Protein AF-A0A2K8P737-F1 (afdb_monomer_lite)

pLDDT: mean 83.82, std 12.61, range [41.16, 98.06]

Structure (mmCIF, N/CA/C/O backbone):
data_AF-A0A2K8P737-F1
#
_entry.id   AF-A0A2K8P737-F1
#
loop_
_atom_site.group_PDB
_atom_site.id
_atom_site.type_symbol
_atom_site.label_atom_id
_atom_site.label_alt_id
_atom_site.label_comp_id
_atom_site.label_asym_id
_atom_site.label_entity_id
_atom_site.label_seq_id
_atom_site.pdbx_PDB_ins_code
_atom_site.Cartn_x
_atom_site.Cartn_y
_atom_site.Cartn_z
_atom_site.occupancy
_atom_site.B_iso_or_equiv
_atom_site.auth_seq_id
_atom_site.auth_comp_id
_atom_site.auth_asym_id
_atom_site.auth_atom_id
_atom_site.pdbx_PDB_model_num
ATOM 1 N N . MET A 1 1 ? -5.940 -2.027 17.045 1.00 51.22 1 MET A N 1
ATOM 2 C CA . MET A 1 1 ? -5.125 -1.003 16.342 1.00 51.22 1 MET A CA 1
ATOM 3 C C . MET A 1 1 ? -3.730 -1.469 15.904 1.00 51.22 1 MET A C 1
ATOM 5 O O . MET A 1 1 ? -3.476 -1.418 14.709 1.00 51.22 1 MET A O 1
ATOM 9 N N . LYS A 1 2 ? -2.827 -1.966 16.776 1.00 48.88 2 LYS A N 1
ATOM 10 C CA . LYS A 1 2 ? -1.436 -2.326 16.376 1.00 48.88 2 LYS A CA 1
ATOM 11 C C . LYS A 1 2 ? -1.314 -3.319 15.199 1.00 48.88 2 LYS A C 1
ATOM 13 O O . LYS A 1 2 ? -0.457 -3.132 14.344 1.00 48.88 2 LYS A O 1
ATOM 18 N N . LYS A 1 3 ? -2.185 -4.338 15.114 1.00 54.19 3 LYS A N 1
ATOM 19 C CA . LYS A 1 3 ? -2.181 -5.315 14.001 1.00 54.19 3 LYS A CA 1
ATOM 20 C C . LYS A 1 3 ? -2.583 -4.708 12.647 1.00 54.19 3 LYS A C 1
ATOM 22 O O . LYS A 1 3 ? -2.044 -5.111 11.629 1.00 54.19 3 LYS A O 1
ATOM 27 N N . ILE A 1 4 ? -3.480 -3.719 12.643 1.00 55.41 4 ILE A N 1
ATOM 28 C CA . ILE A 1 4 ? -3.943 -3.043 11.418 1.00 55.41 4 ILE A CA 1
ATOM 29 C C . ILE A 1 4 ? -2.836 -2.128 10.873 1.00 55.41 4 ILE A C 1
ATOM 31 O O . ILE A 1 4 ? -2.606 -2.093 9.669 1.00 55.41 4 ILE A O 1
ATOM 35 N N . LYS A 1 5 ? -2.087 -1.459 11.762 1.00 56.12 5 LYS A N 1
ATOM 36 C CA . LYS A 1 5 ? -0.966 -0.586 11.383 1.00 56.12 5 LYS A CA 1
ATOM 37 C C . LYS A 1 5 ? 0.196 -1.369 10.748 1.00 56.12 5 LYS A C 1
ATOM 39 O O . LYS A 1 5 ? 0.590 -1.050 9.632 1.00 56.12 5 LYS A O 1
ATOM 44 N N . LYS A 1 6 ? 0.615 -2.481 11.372 1.00 55.72 6 LYS A 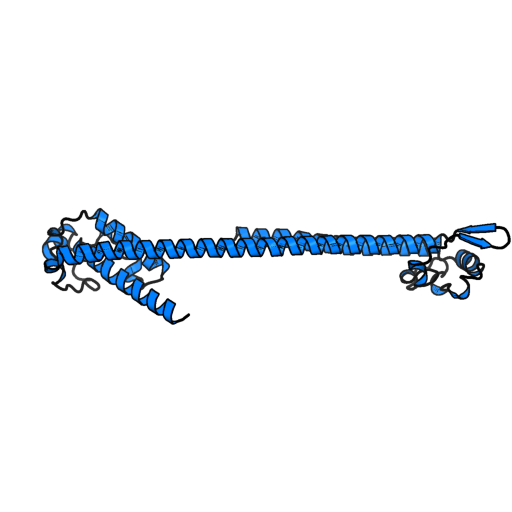N 1
ATOM 45 C CA . LYS A 1 6 ? 1.623 -3.404 10.803 1.00 55.72 6 LYS A CA 1
ATOM 46 C C . LYS A 1 6 ? 1.224 -3.978 9.437 1.00 55.72 6 LYS A C 1
ATOM 48 O O . LYS A 1 6 ? 2.079 -4.249 8.604 1.00 55.72 6 LYS A O 1
ATOM 53 N N . PHE A 1 7 ? -0.073 -4.175 9.202 1.00 56.22 7 PHE A N 1
ATOM 54 C CA . PHE A 1 7 ? -0.566 -4.722 7.939 1.00 56.22 7 PHE A CA 1
ATOM 55 C C . PHE A 1 7 ? -0.545 -3.694 6.794 1.00 56.22 7 PHE A C 1
ATOM 57 O O . PHE A 1 7 ? -0.268 -4.063 5.654 1.00 56.22 7 PHE A O 1
ATOM 64 N N . LYS A 1 8 ? -0.793 -2.406 7.084 1.00 60.28 8 LYS A N 1
ATOM 65 C CA . LYS A 1 8 ? -0.634 -1.321 6.098 1.00 60.28 8 LYS A CA 1
ATOM 66 C C . LYS A 1 8 ? 0.838 -1.112 5.716 1.00 60.28 8 LYS A C 1
ATOM 68 O O . LYS A 1 8 ? 1.137 -0.952 4.537 1.00 60.28 8 LYS A O 1
ATOM 73 N N . GLU A 1 9 ? 1.747 -1.206 6.687 1.00 64.44 9 GLU A N 1
ATOM 74 C CA . GLU A 1 9 ? 3.200 -1.088 6.473 1.00 64.44 9 GLU A CA 1
ATOM 75 C C . GLU A 1 9 ? 3.732 -2.161 5.506 1.00 64.44 9 GLU A C 1
ATOM 77 O O . GLU A 1 9 ? 4.462 -1.837 4.574 1.00 64.44 9 GLU A O 1
ATOM 82 N N . PHE A 1 10 ? 3.296 -3.419 5.642 1.00 66.81 10 PHE A N 1
ATOM 83 C CA . PHE A 1 10 ? 3.783 -4.518 4.797 1.00 66.81 10 PHE A CA 1
ATOM 84 C C . PHE A 1 10 ? 3.399 -4.388 3.311 1.00 66.81 10 PHE A C 1
ATOM 86 O O . PHE A 1 10 ? 4.123 -4.850 2.438 1.00 66.81 10 PHE A O 1
ATOM 93 N N . LYS A 1 11 ? 2.270 -3.741 2.995 1.00 71.06 11 LYS A N 1
ATOM 94 C CA . LYS A 1 11 ? 1.811 -3.582 1.602 1.00 71.06 11 LYS A CA 1
ATOM 95 C C . LYS A 1 11 ? 2.425 -2.383 0.895 1.00 71.06 11 LYS A C 1
ATOM 97 O O . LYS A 1 11 ? 2.661 -2.448 -0.307 1.00 71.06 11 LYS A O 1
ATOM 102 N N . PHE A 1 12 ? 2.724 -1.318 1.636 1.00 80.81 12 PHE A N 1
ATOM 103 C CA . PHE A 1 12 ? 3.463 -0.182 1.090 1.00 80.81 12 PHE A CA 1
ATOM 104 C C . PHE A 1 12 ? 4.878 -0.598 0.658 1.00 80.81 12 PHE A C 1
ATOM 106 O O . PHE A 1 12 ? 5.354 -0.167 -0.389 1.00 80.81 12 PHE A O 1
ATOM 113 N N . ILE A 1 13 ? 5.492 -1.537 1.391 1.00 87.00 13 ILE A N 1
ATOM 114 C CA . ILE A 1 13 ? 6.785 -2.138 1.032 1.00 87.00 13 ILE A CA 1
ATOM 115 C C . ILE A 1 13 ? 6.748 -2.777 -0.363 1.00 87.00 13 ILE A C 1
ATOM 117 O O . ILE A 1 13 ? 7.693 -2.591 -1.123 1.00 87.00 13 ILE A O 1
ATOM 121 N N . ASN A 1 14 ? 5.662 -3.460 -0.745 1.00 89.00 14 ASN A N 1
ATOM 122 C CA . ASN A 1 14 ? 5.555 -4.064 -2.078 1.00 89.00 14 ASN A CA 1
ATOM 123 C C . ASN A 1 14 ? 5.560 -3.010 -3.193 1.00 89.00 14 ASN A C 1
ATOM 125 O O . ASN A 1 14 ? 6.222 -3.202 -4.207 1.00 89.00 14 ASN A O 1
ATOM 129 N N . ILE A 1 15 ? 4.861 -1.884 -3.010 1.00 92.50 15 ILE A N 1
ATOM 130 C CA . ILE A 1 15 ? 4.868 -0.785 -3.990 1.00 92.50 15 ILE A CA 1
ATOM 131 C C . ILE A 1 15 ? 6.273 -0.180 -4.096 1.00 92.50 15 ILE A C 1
ATOM 133 O O . ILE A 1 15 ? 6.782 -0.001 -5.201 1.00 92.50 15 ILE A O 1
ATOM 137 N N . CYS A 1 16 ? 6.929 0.077 -2.960 1.00 93.25 16 CYS A N 1
ATOM 138 C CA . CYS A 1 16 ? 8.310 0.561 -2.940 1.00 93.25 16 CYS A CA 1
ATOM 139 C C . CYS A 1 16 ? 9.278 -0.415 -3.621 1.00 93.25 16 CYS A C 1
ATOM 141 O O . CYS A 1 16 ? 10.163 0.020 -4.354 1.00 93.25 16 CYS A O 1
ATOM 143 N N . LEU A 1 17 ? 9.094 -1.723 -3.423 1.00 95.19 17 LEU A N 1
ATOM 144 C CA . LEU A 1 17 ? 9.900 -2.757 -4.065 1.00 95.19 17 LEU A CA 1
ATOM 145 C C . LEU A 1 17 ? 9.752 -2.709 -5.591 1.00 95.19 17 LEU A C 1
ATOM 147 O O . LEU A 1 17 ? 10.757 -2.724 -6.295 1.00 95.19 17 LEU A O 1
ATOM 151 N N . TRP A 1 18 ? 8.527 -2.593 -6.110 1.00 95.94 18 TRP A N 1
ATOM 152 C CA . TRP A 1 18 ? 8.296 -2.472 -7.555 1.00 95.94 18 TRP A CA 1
ATOM 153 C C . TRP A 1 18 ? 8.880 -1.187 -8.147 1.00 95.94 18 TRP A C 1
ATOM 155 O O . TRP A 1 18 ? 9.438 -1.226 -9.242 1.00 95.94 18 TRP A O 1
ATOM 165 N N . LEU A 1 19 ? 8.823 -0.068 -7.418 1.00 95.94 19 LEU A N 1
ATOM 166 C CA . LEU A 1 19 ? 9.499 1.170 -7.821 1.00 95.94 19 LEU A CA 1
ATOM 167 C C . LEU A 1 19 ? 11.024 1.000 -7.864 1.00 95.94 19 LEU A C 1
ATOM 169 O O . LEU A 1 19 ? 11.669 1.477 -8.796 1.00 95.94 19 LEU A O 1
ATOM 173 N N . LEU A 1 20 ? 11.600 0.286 -6.897 1.00 97.19 20 LEU A N 1
ATOM 174 C CA . LEU A 1 20 ? 13.031 -0.012 -6.874 1.00 97.19 20 LEU A CA 1
ATOM 175 C C . LEU A 1 20 ? 13.436 -0.917 -8.046 1.00 97.19 20 LEU A C 1
ATOM 177 O O . LEU A 1 20 ? 14.434 -0.642 -8.708 1.00 97.19 20 LEU A O 1
ATOM 181 N N . ILE A 1 21 ? 12.637 -1.944 -8.353 1.00 97.19 21 ILE A N 1
ATOM 182 C CA . ILE A 1 21 ? 12.833 -2.804 -9.533 1.00 97.19 21 ILE A CA 1
ATOM 183 C C . ILE A 1 21 ? 12.768 -1.977 -10.824 1.00 97.19 21 ILE A C 1
ATOM 185 O O . ILE A 1 21 ? 13.604 -2.155 -11.705 1.00 97.19 21 ILE A O 1
ATOM 189 N N . MET A 1 22 ? 11.825 -1.040 -10.931 1.00 97.56 22 MET A N 1
ATOM 190 C CA . MET A 1 22 ? 11.711 -0.153 -12.092 1.00 97.56 22 MET A CA 1
ATOM 191 C C . MET A 1 22 ? 12.970 0.708 -12.279 1.00 97.56 22 MET A C 1
ATOM 193 O O . MET A 1 22 ? 13.497 0.788 -13.387 1.00 97.56 22 MET A O 1
ATOM 197 N N . ILE A 1 23 ? 13.495 1.303 -11.200 1.00 97.62 23 ILE A N 1
ATOM 198 C CA . ILE A 1 23 ? 14.765 2.051 -11.233 1.00 97.62 23 ILE A CA 1
ATOM 199 C C . ILE A 1 23 ? 15.911 1.137 -11.680 1.00 97.62 23 ILE A C 1
ATOM 201 O O . ILE A 1 23 ? 16.720 1.520 -12.522 1.00 97.62 23 ILE A O 1
ATOM 205 N N . PHE A 1 24 ? 15.960 -0.087 -11.157 1.00 98.00 24 PHE A N 1
ATOM 206 C CA . PHE A 1 24 ? 16.982 -1.066 -11.511 1.00 98.00 24 PHE A CA 1
ATOM 207 C C . PHE A 1 24 ? 16.949 -1.448 -13.001 1.00 98.00 24 PHE A C 1
ATOM 209 O O . PHE A 1 24 ? 17.999 -1.466 -13.643 1.00 98.00 24 PHE A O 1
ATOM 216 N N . ILE A 1 25 ? 15.762 -1.670 -13.579 1.00 97.38 25 ILE A N 1
ATOM 217 C CA . ILE A 1 25 ? 15.583 -1.923 -15.023 1.00 97.38 25 ILE A CA 1
ATOM 218 C C . ILE A 1 25 ? 16.137 -0.758 -15.852 1.00 97.38 25 ILE A C 1
ATOM 220 O O . ILE A 1 25 ? 16.852 -0.980 -16.829 1.00 97.38 25 ILE A O 1
ATOM 224 N N . ILE A 1 26 ? 15.847 0.481 -15.447 1.00 96.94 26 ILE A N 1
ATOM 225 C CA . ILE A 1 26 ? 16.330 1.687 -16.132 1.00 96.94 26 ILE A CA 1
ATOM 226 C C . ILE A 1 26 ? 17.865 1.763 -16.082 1.00 96.94 26 ILE A C 1
ATOM 228 O O . ILE A 1 26 ? 18.502 1.998 -17.109 1.00 96.94 26 ILE A O 1
ATOM 232 N N . VAL A 1 27 ? 18.470 1.514 -14.915 1.00 97.19 27 VAL A N 1
ATOM 233 C CA . VAL A 1 27 ? 19.935 1.510 -14.746 1.00 97.19 27 VAL A CA 1
ATOM 234 C C . VAL A 1 27 ? 20.593 0.436 -15.614 1.00 97.19 27 VAL A C 1
ATOM 236 O O . VAL A 1 27 ? 21.555 0.736 -16.321 1.00 97.19 27 VAL A O 1
ATOM 239 N N . ILE A 1 28 ? 20.060 -0.789 -15.622 1.00 97.62 28 ILE A N 1
ATOM 240 C CA . ILE A 1 28 ? 20.550 -1.866 -16.498 1.00 97.62 28 ILE A CA 1
ATOM 241 C C . ILE A 1 28 ? 20.446 -1.466 -17.970 1.00 97.62 28 ILE A C 1
ATOM 243 O O . ILE A 1 28 ? 21.393 -1.661 -18.732 1.00 97.62 28 ILE A O 1
ATOM 247 N N . GLY A 1 29 ? 19.320 -0.874 -18.369 1.00 96.69 29 GLY A N 1
ATOM 248 C CA . GLY A 1 29 ? 19.125 -0.363 -19.720 1.00 96.69 29 GLY A CA 1
ATOM 249 C C . GLY A 1 29 ? 20.205 0.640 -20.129 1.00 96.69 29 GLY A C 1
ATOM 250 O O . GLY A 1 29 ? 20.759 0.541 -21.225 1.00 96.69 29 GLY A O 1
ATOM 251 N N . PHE A 1 30 ? 20.578 1.554 -19.229 1.00 95.81 30 PHE A N 1
ATOM 252 C CA . PHE A 1 30 ? 21.674 2.494 -19.477 1.00 95.81 30 PHE A CA 1
ATOM 253 C C . PHE A 1 30 ? 23.036 1.822 -19.589 1.00 95.81 30 PHE A C 1
ATOM 255 O O . PHE A 1 30 ? 23.812 2.191 -20.468 1.00 95.81 30 PHE A O 1
ATOM 262 N N . ILE A 1 31 ? 23.318 0.814 -18.762 1.00 96.88 31 ILE A N 1
ATOM 263 C CA . ILE A 1 31 ? 24.556 0.034 -18.875 1.00 96.88 31 ILE A CA 1
ATOM 264 C C . ILE A 1 31 ? 24.641 -0.617 -20.261 1.00 96.88 31 ILE A C 1
ATOM 266 O O . ILE A 1 31 ? 25.667 -0.500 -20.929 1.00 96.88 31 ILE A O 1
ATOM 270 N N . PHE A 1 32 ? 23.556 -1.225 -20.746 1.00 97.31 32 PHE A N 1
ATOM 271 C CA . PHE A 1 32 ? 23.540 -1.795 -22.094 1.00 97.31 32 PHE A CA 1
ATOM 272 C C . PHE A 1 32 ? 23.696 -0.742 -23.194 1.00 97.31 32 PHE A C 1
ATOM 274 O O . PHE A 1 32 ? 24.393 -1.007 -24.172 1.00 97.31 32 PHE A O 1
ATOM 281 N N . LYS A 1 33 ? 23.129 0.462 -23.038 1.00 95.56 33 LYS A N 1
ATOM 282 C CA . LYS A 1 33 ? 23.363 1.570 -23.984 1.00 95.56 33 LYS A CA 1
ATOM 283 C C . LYS A 1 33 ? 24.825 2.006 -24.027 1.00 95.56 33 LYS A C 1
ATOM 285 O O . LYS A 1 33 ? 25.357 2.229 -25.113 1.00 95.56 33 LYS A O 1
ATOM 290 N N . ILE A 1 34 ? 25.477 2.085 -22.868 1.00 95.75 34 ILE A N 1
ATOM 291 C CA . ILE A 1 34 ? 26.908 2.399 -22.766 1.00 95.75 34 ILE A CA 1
ATOM 292 C C . ILE A 1 34 ? 27.734 1.335 -23.490 1.00 95.75 34 ILE A C 1
ATOM 294 O O . ILE A 1 34 ? 28.605 1.677 -24.286 1.00 95.75 34 ILE A O 1
ATOM 298 N N . ILE A 1 35 ? 27.435 0.053 -23.262 1.00 96.31 35 ILE A N 1
ATOM 299 C CA . ILE A 1 35 ? 28.110 -1.060 -23.942 1.00 96.31 35 ILE A CA 1
ATOM 300 C C . ILE A 1 35 ? 27.886 -0.979 -25.458 1.00 96.31 35 ILE A C 1
ATOM 302 O O . ILE A 1 35 ? 28.845 -1.093 -26.219 1.00 96.31 35 ILE A O 1
ATOM 306 N N . ASN A 1 36 ? 26.649 -0.718 -25.898 1.00 96.25 36 ASN A N 1
ATOM 307 C CA . ASN A 1 36 ? 26.312 -0.575 -27.314 1.00 96.25 36 ASN A CA 1
ATOM 308 C C . ASN A 1 36 ? 27.144 0.538 -27.975 1.00 96.25 36 ASN A C 1
ATOM 310 O O . ASN A 1 36 ? 27.786 0.303 -28.995 1.00 96.25 36 ASN A O 1
ATOM 314 N N . GLN A 1 37 ? 27.212 1.726 -27.367 1.00 95.12 37 GLN A N 1
ATOM 315 C CA . GLN A 1 37 ? 28.019 2.823 -27.908 1.00 95.12 37 GLN A CA 1
ATOM 316 C C . GLN A 1 37 ? 29.528 2.549 -27.817 1.00 95.12 37 GLN A C 1
ATOM 318 O O . GLN A 1 37 ? 30.277 2.915 -28.718 1.00 95.12 37 GLN A O 1
ATOM 323 N N . SER A 1 38 ? 30.001 1.896 -26.758 1.00 95.31 38 SER A N 1
ATOM 324 C CA . SER A 1 38 ? 31.426 1.591 -26.601 1.00 95.31 38 SER A CA 1
ATOM 325 C C . SER A 1 38 ? 31.923 0.618 -27.674 1.00 95.31 38 SER A C 1
ATOM 327 O O . SER A 1 38 ? 32.993 0.828 -28.243 1.00 95.31 38 SER A O 1
ATOM 329 N N . ILE A 1 39 ? 31.132 -0.407 -28.003 1.00 95.44 39 ILE A N 1
ATOM 330 C CA . ILE A 1 39 ? 31.501 -1.409 -29.012 1.00 95.44 39 ILE A CA 1
ATOM 331 C C . ILE A 1 39 ? 31.276 -0.872 -30.428 1.00 95.44 39 ILE A C 1
ATOM 333 O O . ILE A 1 39 ? 32.132 -1.032 -31.294 1.00 95.44 39 ILE A O 1
ATOM 337 N N . TYR A 1 40 ? 30.130 -0.233 -30.670 1.00 95.69 40 TYR A N 1
ATOM 338 C CA . TYR A 1 40 ? 29.671 0.081 -32.023 1.00 95.69 40 TYR A CA 1
ATOM 339 C C . TYR A 1 40 ? 29.741 1.570 -32.396 1.00 95.69 40 TYR A C 1
ATOM 341 O O . TYR A 1 40 ? 29.495 1.929 -33.544 1.00 95.69 40 TYR A O 1
ATOM 349 N N . GLY A 1 41 ? 30.099 2.455 -31.465 1.00 94.06 41 GLY A N 1
ATOM 350 C CA . GLY A 1 41 ? 30.250 3.899 -31.682 1.00 94.06 41 GLY A CA 1
ATOM 351 C C . GLY A 1 41 ? 31.567 4.289 -32.355 1.00 94.06 41 GLY A C 1
ATOM 352 O O . GLY A 1 41 ? 32.172 5.297 -31.983 1.00 94.06 41 GLY A O 1
ATOM 353 N N . THR A 1 42 ? 32.048 3.493 -33.310 1.00 95.75 42 THR A N 1
ATOM 354 C CA . THR A 1 42 ? 33.274 3.764 -34.075 1.00 95.75 42 THR A CA 1
ATOM 355 C C . THR A 1 42 ? 32.966 4.511 -35.373 1.00 95.75 42 THR A C 1
ATOM 357 O O . THR A 1 42 ? 31.877 4.393 -35.938 1.00 95.75 42 THR A O 1
ATOM 360 N N . ASN A 1 43 ? 33.944 5.254 -35.899 1.00 95.12 43 ASN A N 1
ATOM 361 C CA . ASN A 1 43 ? 33.800 5.908 -37.205 1.00 95.12 43 ASN A CA 1
ATOM 362 C C . ASN A 1 43 ? 33.596 4.911 -38.362 1.00 95.12 43 ASN A C 1
ATOM 364 O O . ASN A 1 43 ? 33.004 5.265 -39.377 1.00 95.12 43 ASN A O 1
ATOM 368 N N . GLU A 1 44 ? 34.044 3.662 -38.217 1.00 93.56 44 GLU A N 1
ATOM 369 C CA . GLU A 1 44 ? 33.792 2.606 -39.205 1.00 93.56 44 GLU A CA 1
ATOM 370 C C . GLU A 1 44 ? 32.293 2.325 -39.339 1.00 93.56 44 GLU A C 1
ATOM 372 O O . GLU A 1 44 ? 31.747 2.370 -40.442 1.00 93.56 44 GLU A O 1
ATOM 377 N N . TRP A 1 45 ? 31.602 2.132 -38.211 1.00 93.00 45 TRP A N 1
ATOM 378 C CA . TRP A 1 45 ? 30.152 1.947 -38.203 1.00 93.00 45 TRP A CA 1
ATOM 379 C C . TRP A 1 45 ? 29.404 3.172 -38.712 1.00 93.00 45 TRP A C 1
ATOM 381 O O . TRP A 1 45 ? 28.411 3.016 -39.422 1.00 93.00 45 TRP A O 1
ATOM 391 N N . LYS A 1 46 ? 29.902 4.379 -38.422 1.00 93.88 46 LYS A N 1
ATOM 392 C CA . LYS A 1 46 ? 29.361 5.615 -38.996 1.00 93.88 46 LYS A CA 1
ATOM 393 C C . LYS A 1 46 ? 29.372 5.561 -40.521 1.00 93.88 46 LYS A C 1
ATOM 395 O O . LYS A 1 46 ? 28.336 5.758 -41.143 1.00 93.88 46 LYS A O 1
ATOM 400 N N . ASN A 1 47 ? 30.524 5.250 -41.112 1.00 91.44 47 ASN A N 1
ATOM 401 C CA . ASN A 1 47 ? 30.688 5.211 -42.564 1.00 91.44 47 ASN A CA 1
ATOM 402 C C . ASN A 1 47 ? 29.808 4.130 -43.204 1.00 91.44 47 ASN A C 1
ATOM 404 O O . ASN A 1 47 ? 29.179 4.385 -44.229 1.00 91.44 47 ASN A O 1
ATOM 408 N N . ILE A 1 48 ? 29.706 2.954 -42.572 1.00 89.75 48 ILE A N 1
ATOM 409 C CA . ILE A 1 48 ? 28.801 1.884 -43.015 1.00 89.75 48 ILE A CA 1
ATOM 410 C C . ILE A 1 48 ? 27.352 2.382 -43.004 1.00 89.75 48 ILE A C 1
ATOM 412 O O . ILE A 1 48 ? 26.641 2.214 -43.990 1.00 89.75 48 ILE A O 1
ATOM 416 N N . ILE A 1 49 ? 26.908 3.035 -41.929 1.00 89.12 49 ILE A N 1
ATOM 417 C CA . ILE A 1 49 ? 25.520 3.497 -41.805 1.00 89.12 49 ILE A CA 1
ATOM 418 C C . ILE A 1 49 ? 25.220 4.651 -42.773 1.00 89.12 49 ILE A C 1
ATOM 420 O O . ILE A 1 49 ? 24.161 4.667 -43.399 1.00 89.12 49 ILE A O 1
ATOM 424 N N . SER A 1 50 ? 26.153 5.587 -42.938 1.00 88.94 50 SER A N 1
ATOM 425 C CA . SER A 1 50 ? 26.032 6.703 -43.881 1.00 88.94 50 SER A CA 1
ATOM 426 C C . SER A 1 50 ? 26.059 6.262 -45.346 1.00 88.94 50 SER A C 1
ATOM 428 O O . SER A 1 50 ? 25.544 6.987 -46.192 1.00 88.94 50 SER A O 1
ATOM 430 N N . SER A 1 51 ? 26.600 5.077 -45.656 1.00 87.25 51 SER A N 1
ATOM 431 C CA . SER A 1 51 ? 26.558 4.513 -47.014 1.00 87.25 51 SER A CA 1
ATOM 432 C C . SER A 1 51 ? 25.152 4.090 -47.463 1.00 87.25 51 SER A C 1
ATOM 434 O O . SER A 1 51 ? 24.936 3.838 -48.645 1.00 87.25 51 SER A O 1
ATOM 436 N N . PHE A 1 52 ? 24.184 4.034 -46.541 1.00 84.44 52 PHE A N 1
ATOM 437 C CA . PHE A 1 52 ? 22.787 3.780 -46.867 1.00 84.44 52 PHE A CA 1
ATOM 438 C C . PHE A 1 52 ? 22.045 5.096 -47.131 1.00 84.44 52 PHE A C 1
ATOM 440 O O . PHE A 1 52 ? 21.820 5.887 -46.211 1.00 84.44 52 PHE A O 1
ATOM 447 N N . ASP A 1 53 ? 21.582 5.289 -48.369 1.00 76.25 53 ASP A N 1
ATOM 448 C CA . ASP A 1 53 ? 20.930 6.528 -48.836 1.00 76.25 53 ASP A CA 1
ATOM 449 C C . ASP A 1 53 ? 19.791 7.016 -47.919 1.00 76.25 53 ASP A C 1
ATOM 451 O O . ASP A 1 53 ? 19.662 8.207 -47.639 1.00 76.25 53 ASP A O 1
ATOM 455 N N . ASN A 1 54 ? 18.995 6.094 -47.370 1.00 80.44 54 ASN A N 1
ATOM 456 C CA . ASN A 1 54 ? 17.856 6.418 -46.500 1.00 80.44 54 ASN A CA 1
ATOM 457 C C . ASN A 1 54 ? 18.242 6.845 -45.071 1.00 80.44 54 ASN A C 1
ATOM 459 O O . ASN A 1 54 ? 17.380 7.311 -44.314 1.00 80.44 54 ASN A O 1
ATOM 463 N N . LEU A 1 55 ? 19.503 6.655 -44.678 1.00 82.50 55 LEU A N 1
ATOM 464 C CA . LEU A 1 55 ? 19.993 6.904 -43.322 1.00 82.50 55 LEU A CA 1
ATOM 465 C C . LEU A 1 55 ? 21.025 8.021 -43.241 1.00 82.50 55 LEU A C 1
ATOM 467 O O . LEU A 1 55 ? 21.166 8.585 -42.159 1.00 82.50 55 LEU A O 1
ATOM 471 N N . ASN A 1 56 ? 21.681 8.387 -44.344 1.00 78.62 56 ASN A N 1
ATOM 472 C CA . ASN A 1 56 ? 22.778 9.358 -44.350 1.00 78.62 56 ASN A CA 1
ATOM 473 C C . ASN A 1 56 ? 22.428 10.678 -43.629 1.00 78.62 56 ASN A C 1
ATOM 475 O O . ASN A 1 56 ? 23.157 11.126 -42.751 1.00 78.62 56 ASN A O 1
ATOM 479 N N . ASN A 1 57 ? 21.238 11.230 -43.885 1.00 83.62 57 ASN A N 1
ATOM 480 C CA . ASN A 1 57 ? 20.788 12.488 -43.269 1.00 83.62 57 ASN A CA 1
ATOM 481 C C . ASN A 1 57 ? 20.279 12.344 -41.820 1.00 83.62 57 ASN A C 1
ATOM 483 O O . ASN A 1 57 ? 19.869 13.331 -41.213 1.00 83.62 57 ASN A O 1
ATOM 487 N N . LYS A 1 58 ? 20.231 11.122 -41.279 1.00 88.12 58 LYS A N 1
ATOM 488 C CA . LYS A 1 58 ? 19.682 10.813 -39.948 1.00 88.12 58 LYS A CA 1
ATOM 489 C C . LYS A 1 58 ? 20.750 10.386 -38.942 1.00 88.12 58 LYS A C 1
ATOM 491 O O . LYS A 1 58 ? 20.436 10.278 -37.758 1.00 88.12 58 LYS A O 1
ATOM 496 N N . VAL A 1 59 ? 21.976 10.118 -39.392 1.00 92.00 59 VAL A N 1
ATOM 497 C CA . VAL A 1 59 ? 23.081 9.680 -38.530 1.00 92.00 59 VAL A CA 1
ATOM 498 C C . VAL A 1 59 ? 23.467 10.795 -37.558 1.00 92.00 59 VAL A C 1
ATOM 500 O O . VAL A 1 59 ? 23.653 11.943 -37.956 1.00 92.00 59 VAL A O 1
ATOM 503 N N . ILE A 1 60 ? 23.607 10.462 -36.274 1.00 93.31 60 ILE A N 1
ATOM 504 C CA . ILE A 1 60 ? 24.103 11.395 -35.258 1.00 93.31 60 ILE A CA 1
ATOM 505 C C . ILE A 1 60 ? 25.614 11.233 -35.112 1.00 93.31 60 ILE A C 1
ATOM 507 O O . ILE A 1 60 ? 26.096 10.279 -34.502 1.00 93.31 60 ILE A O 1
ATOM 511 N N . ASP A 1 61 ? 26.360 12.219 -35.601 1.00 93.00 61 ASP A N 1
ATOM 512 C CA . ASP A 1 61 ? 27.826 12.232 -35.568 1.00 93.00 61 ASP A CA 1
ATOM 513 C C . ASP A 1 61 ? 28.410 12.050 -34.166 1.00 93.00 61 ASP A C 1
ATOM 515 O O . ASP A 1 61 ? 29.355 11.289 -33.976 1.00 93.00 61 ASP A O 1
ATOM 519 N N . SER A 1 62 ? 27.824 12.708 -33.165 1.00 93.25 62 SER A N 1
ATOM 520 C CA . SER A 1 62 ? 28.298 12.637 -31.780 1.00 93.25 62 SER A CA 1
ATOM 521 C C . SER A 1 62 ? 28.136 11.252 -31.149 1.00 93.25 62 SER A C 1
ATOM 523 O O . SER A 1 62 ? 28.779 10.978 -30.130 1.00 93.25 62 SER A O 1
ATOM 525 N N . TRP A 1 63 ? 27.320 10.370 -31.743 1.00 94.38 63 TRP A N 1
ATOM 526 C CA . TRP A 1 63 ? 27.161 8.986 -31.298 1.00 94.38 63 TRP A CA 1
ATOM 527 C C . TRP A 1 63 ? 28.369 8.128 -31.682 1.00 94.38 63 TRP A C 1
ATOM 529 O O . TRP A 1 63 ? 28.787 7.281 -30.893 1.00 94.38 63 TRP A O 1
ATOM 539 N N . PHE A 1 64 ? 28.974 8.405 -32.838 1.00 95.06 64 PHE A N 1
ATOM 540 C CA . PHE A 1 64 ? 30.145 7.706 -33.363 1.00 95.06 64 PHE A CA 1
ATOM 541 C C . PHE A 1 64 ? 31.428 8.472 -33.035 1.00 95.06 64 PHE A C 1
ATOM 543 O O . PHE A 1 64 ? 32.081 9.037 -33.904 1.00 95.06 64 PHE A O 1
ATOM 550 N N . ASN A 1 65 ? 31.786 8.519 -31.753 1.00 92.25 65 ASN A N 1
ATOM 551 C CA . ASN A 1 65 ? 32.946 9.271 -31.271 1.00 92.25 65 ASN A CA 1
ATOM 552 C C . ASN A 1 65 ? 34.133 8.355 -30.928 1.00 92.25 65 ASN A C 1
ATOM 554 O O . ASN A 1 65 ? 34.706 8.457 -29.842 1.00 92.25 65 ASN A O 1
ATOM 558 N N . ASN A 1 66 ? 34.473 7.419 -31.824 1.00 90.75 66 ASN A N 1
ATOM 559 C CA . ASN A 1 66 ? 35.523 6.409 -31.618 1.00 90.75 66 ASN A CA 1
ATOM 560 C C . ASN A 1 66 ? 35.435 5.729 -30.242 1.00 90.75 66 ASN A C 1
ATOM 562 O O . ASN A 1 66 ? 36.377 5.773 -29.450 1.00 90.75 66 ASN A O 1
ATOM 566 N N . SER A 1 67 ? 34.269 5.152 -29.949 1.00 86.25 67 SER A N 1
ATOM 567 C CA . SER A 1 67 ? 33.984 4.413 -28.709 1.00 86.25 67 SER A CA 1
ATOM 568 C C . SER A 1 67 ? 33.988 5.249 -27.424 1.00 86.25 67 SER A C 1
ATOM 570 O O . SER A 1 67 ? 33.819 4.696 -26.334 1.00 86.25 67 SER A O 1
ATOM 572 N N . LYS A 1 68 ? 34.135 6.579 -27.510 1.00 90.75 68 LYS A N 1
ATOM 573 C CA . LYS A 1 68 ? 33.936 7.467 -26.360 1.00 90.75 68 LYS A CA 1
ATOM 574 C C . LYS A 1 68 ? 32.449 7.590 -26.052 1.00 90.75 68 LYS A C 1
ATOM 576 O O . LYS A 1 68 ? 31.643 7.873 -26.934 1.00 90.75 68 LYS A O 1
ATOM 581 N N . ILE A 1 69 ? 32.114 7.432 -24.776 1.00 90.19 69 ILE A N 1
ATOM 582 C CA . ILE A 1 69 ? 30.747 7.570 -24.275 1.00 90.19 69 ILE A CA 1
ATOM 583 C C . ILE A 1 69 ? 30.337 9.044 -24.361 1.00 90.19 69 ILE A C 1
ATOM 585 O O . ILE A 1 69 ? 31.044 9.922 -23.861 1.00 90.19 69 ILE A O 1
ATOM 589 N N . THR A 1 70 ? 29.195 9.323 -24.984 1.00 91.94 70 THR A N 1
ATOM 590 C CA . THR A 1 70 ? 28.663 10.685 -25.148 1.00 91.94 70 THR A CA 1
ATOM 591 C C . THR A 1 70 ? 27.171 10.734 -24.825 1.00 91.94 70 THR A C 1
ATOM 593 O O . THR A 1 70 ? 26.470 9.725 -24.842 1.00 91.94 70 THR A O 1
ATOM 596 N N . TRP A 1 71 ? 26.642 11.934 -24.564 1.00 90.81 71 TRP A N 1
ATOM 597 C CA . TRP A 1 71 ? 25.213 12.137 -24.281 1.00 90.81 71 TRP A CA 1
ATOM 598 C C . TRP A 1 71 ? 24.279 11.717 -25.426 1.00 90.81 71 TRP A C 1
ATOM 600 O O . TRP A 1 71 ? 23.103 11.446 -25.193 1.00 90.81 71 TRP A O 1
ATOM 610 N N . SER A 1 72 ? 24.765 11.597 -26.661 1.00 90.31 72 SER A N 1
ATOM 611 C CA . SER A 1 72 ? 23.948 11.077 -27.761 1.00 90.31 72 SER A CA 1
ATOM 612 C C . SER A 1 72 ? 23.565 9.608 -27.575 1.00 90.31 72 SER A C 1
ATOM 614 O O . SER A 1 72 ? 22.621 9.170 -28.228 1.00 90.31 72 SER A O 1
ATOM 616 N N . MET A 1 73 ? 24.197 8.856 -26.659 1.00 90.75 73 MET A N 1
ATOM 617 C CA . MET A 1 73 ? 23.801 7.472 -26.349 1.00 90.75 73 MET A CA 1
ATOM 618 C C . MET A 1 73 ? 22.329 7.338 -25.957 1.00 90.75 73 MET A C 1
ATOM 620 O O . MET A 1 73 ? 21.695 6.335 -26.264 1.00 90.75 73 MET A O 1
ATOM 624 N N . PHE A 1 74 ? 21.764 8.359 -25.306 1.00 89.12 74 PHE A N 1
ATOM 625 C CA . PHE A 1 74 ? 20.363 8.346 -24.893 1.00 89.12 74 PHE A CA 1
ATOM 626 C C . PHE A 1 74 ? 19.414 8.398 -26.091 1.00 89.12 74 PHE A C 1
ATOM 628 O O . PHE A 1 74 ? 18.342 7.796 -26.038 1.00 89.12 74 PHE A O 1
ATOM 635 N N . ILE A 1 75 ? 19.831 9.080 -27.158 1.00 90.00 75 ILE A N 1
ATOM 636 C CA . ILE A 1 75 ? 19.037 9.313 -28.363 1.00 90.00 75 ILE A CA 1
ATOM 637 C C . ILE A 1 75 ? 19.251 8.182 -29.380 1.00 90.00 75 ILE A C 1
ATOM 639 O O . ILE A 1 75 ? 18.300 7.797 -30.048 1.00 90.00 75 ILE A O 1
ATOM 643 N N . GLY A 1 76 ? 20.463 7.624 -29.454 1.00 92.69 76 GLY A N 1
ATOM 644 C CA . GLY A 1 76 ? 20.816 6.518 -30.347 1.00 92.69 76 GLY A CA 1
ATOM 645 C C . GLY A 1 76 ? 21.529 6.962 -31.638 1.00 92.69 76 GLY A C 1
ATOM 646 O O . GLY A 1 76 ? 21.657 8.161 -31.901 1.00 92.69 76 GLY A O 1
ATOM 647 N N . PRO A 1 77 ? 22.010 6.002 -32.451 1.00 92.62 77 PRO A N 1
ATOM 648 C CA . PRO A 1 77 ? 22.858 6.251 -33.627 1.00 92.62 77 PRO A CA 1
ATOM 649 C C . PRO A 1 77 ? 22.174 7.036 -34.756 1.00 92.62 77 PRO A C 1
ATOM 651 O O . PRO A 1 77 ? 22.847 7.749 -35.498 1.00 92.62 77 PRO A O 1
ATOM 654 N N . ILE A 1 78 ? 20.847 6.932 -34.879 1.00 93.00 78 ILE A N 1
ATOM 655 C CA . ILE A 1 78 ? 20.035 7.683 -35.858 1.00 93.00 78 ILE A CA 1
ATOM 656 C C . ILE A 1 78 ? 19.014 8.605 -35.170 1.00 93.00 78 ILE A C 1
ATOM 658 O O . ILE A 1 78 ? 17.924 8.885 -35.681 1.00 93.00 78 ILE A O 1
ATOM 662 N N . GLY A 1 79 ? 19.328 9.013 -33.941 1.00 89.75 79 GLY A N 1
ATOM 663 C CA . GLY A 1 79 ? 18.437 9.791 -33.095 1.00 89.75 79 GLY A CA 1
ATOM 664 C C . GLY A 1 79 ? 17.193 9.030 -32.658 1.00 89.75 79 GLY A C 1
ATOM 665 O O . GLY A 1 79 ? 17.184 7.801 -32.617 1.00 89.75 79 GLY A O 1
ATOM 666 N N . SER A 1 80 ? 16.112 9.762 -32.368 1.00 87.38 80 SER A N 1
ATOM 667 C CA . SER A 1 80 ? 14.844 9.189 -31.890 1.00 87.38 80 SER A CA 1
ATOM 668 C C . SER A 1 80 ? 14.211 8.207 -32.882 1.00 87.38 80 SER A C 1
ATOM 670 O O . SER A 1 80 ? 13.374 7.394 -32.499 1.00 87.38 80 SER A O 1
ATOM 672 N N . SER A 1 81 ? 14.652 8.215 -34.144 1.00 87.81 81 SER A N 1
ATOM 673 C CA . SER A 1 81 ? 14.257 7.203 -35.125 1.00 87.81 81 SER A CA 1
ATOM 674 C C . SER A 1 81 ? 14.706 5.795 -34.714 1.00 87.81 81 SER A C 1
ATOM 676 O O . SER A 1 81 ? 14.024 4.832 -35.049 1.00 87.81 81 SER A O 1
ATOM 678 N N . SER A 1 82 ? 15.773 5.656 -33.915 1.00 85.69 82 SER A N 1
ATOM 679 C CA . SER A 1 82 ? 16.257 4.367 -33.387 1.00 85.69 82 SER A CA 1
ATOM 680 C C . SER A 1 82 ? 15.190 3.612 -32.578 1.00 85.69 82 SER A C 1
ATOM 682 O O . SER A 1 82 ? 15.281 2.401 -32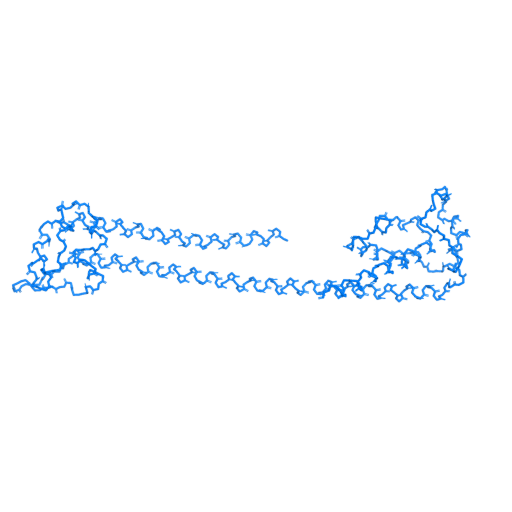.433 1.00 85.69 82 SER A O 1
ATOM 684 N N . PHE A 1 83 ? 14.148 4.297 -32.088 1.00 85.69 83 PHE A N 1
ATOM 685 C CA . PHE A 1 83 ? 13.037 3.686 -31.347 1.00 85.69 83 PHE A CA 1
ATOM 686 C C . PHE A 1 83 ? 12.006 2.980 -32.241 1.00 85.69 83 PHE A C 1
ATOM 688 O O . PHE A 1 83 ? 11.255 2.131 -31.758 1.00 85.69 83 PHE A O 1
ATOM 695 N N . ILE A 1 84 ? 11.931 3.346 -33.524 1.00 87.38 84 ILE A N 1
ATOM 696 C CA . ILE A 1 84 ? 10.860 2.920 -34.446 1.00 87.38 84 ILE A CA 1
ATOM 697 C C . ILE A 1 84 ? 11.450 2.344 -35.750 1.00 87.38 84 ILE A C 1
ATOM 699 O O . ILE A 1 84 ? 10.727 1.879 -36.629 1.00 87.38 84 ILE A O 1
ATOM 703 N N . GLN A 1 85 ? 12.778 2.328 -35.898 1.00 85.75 85 GLN A N 1
ATOM 704 C CA . GLN A 1 85 ? 13.446 1.834 -37.098 1.00 85.75 85 GLN A CA 1
ATOM 705 C C . GLN A 1 85 ? 13.517 0.299 -37.120 1.00 85.75 85 GLN A C 1
ATOM 707 O O . GLN A 1 85 ? 14.541 -0.299 -36.805 1.00 85.75 85 GLN A O 1
ATOM 712 N N . PHE A 1 86 ? 12.425 -0.344 -37.536 1.00 82.75 86 PHE A N 1
ATOM 713 C CA . PHE A 1 86 ? 12.351 -1.805 -37.691 1.00 82.75 86 PHE A CA 1
ATOM 714 C C . PHE A 1 86 ? 12.980 -2.322 -38.993 1.00 82.75 86 PHE A C 1
ATOM 716 O O . PHE A 1 86 ? 13.309 -3.504 -39.095 1.00 82.75 86 PHE A O 1
ATOM 723 N N . GLN A 1 87 ? 13.188 -1.453 -39.988 1.00 84.81 87 GLN A N 1
ATOM 724 C CA . GLN A 1 87 ? 13.971 -1.806 -41.170 1.00 84.81 87 GLN A CA 1
ATOM 725 C C . GLN A 1 87 ? 15.455 -1.740 -40.803 1.00 84.81 87 GLN A C 1
ATOM 727 O O . GLN A 1 87 ? 16.017 -0.650 -40.696 1.00 84.81 87 GLN A O 1
ATOM 732 N N . LEU A 1 88 ? 16.046 -2.913 -40.568 1.00 86.69 88 LEU A N 1
ATOM 733 C CA . LEU A 1 88 ? 17.430 -3.097 -40.108 1.00 86.69 88 LEU A CA 1
ATOM 734 C C . LEU A 1 88 ? 18.356 -3.667 -41.186 1.00 86.69 88 LEU A C 1
ATOM 736 O O . LEU A 1 88 ? 19.575 -3.638 -41.027 1.00 86.69 88 LEU A O 1
ATOM 740 N N . VAL A 1 89 ? 17.773 -4.188 -42.267 1.00 87.12 89 VAL A N 1
ATOM 741 C CA . VAL A 1 89 ? 18.493 -4.700 -43.431 1.00 87.12 89 VAL A CA 1
ATOM 742 C C . VAL A 1 89 ? 18.393 -3.673 -44.547 1.00 87.12 89 VAL A C 1
ATOM 744 O O . VAL A 1 89 ? 17.292 -3.269 -44.934 1.00 87.12 89 VAL A O 1
ATOM 747 N N . TYR A 1 90 ? 19.542 -3.267 -45.070 1.00 82.88 90 TYR A N 1
ATOM 748 C CA . TYR A 1 90 ? 19.639 -2.294 -46.149 1.00 82.88 90 TYR A CA 1
ATOM 749 C C . TYR A 1 90 ? 20.575 -2.793 -47.240 1.00 82.88 90 TYR A C 1
ATOM 751 O O . TYR A 1 90 ? 21.464 -3.607 -46.995 1.00 82.88 90 TYR A O 1
ATOM 759 N N . LYS A 1 91 ? 20.363 -2.301 -48.458 1.00 79.81 91 LYS A N 1
ATOM 760 C CA . LYS A 1 91 ? 21.167 -2.656 -49.625 1.00 79.81 91 LYS A CA 1
ATOM 761 C C . LYS A 1 91 ? 22.375 -1.710 -49.731 1.00 79.81 91 LYS A C 1
ATOM 763 O O . LYS A 1 91 ? 22.174 -0.500 -49.733 1.00 79.81 91 LYS A O 1
ATOM 768 N N . VAL A 1 92 ? 23.591 -2.257 -49.821 1.00 75.25 92 VAL A N 1
ATOM 769 C CA . VAL A 1 92 ? 24.833 -1.545 -50.197 1.00 75.25 92 VAL A CA 1
ATOM 770 C C . VAL A 1 92 ? 25.348 -2.160 -51.494 1.00 75.25 92 VAL A C 1
ATOM 772 O O . VAL A 1 92 ? 25.784 -3.316 -51.499 1.00 75.25 92 VAL A O 1
ATOM 775 N N . GLY A 1 93 ? 25.291 -1.416 -52.601 1.00 77.81 93 GLY A N 1
ATOM 776 C CA . GLY A 1 93 ? 25.613 -1.972 -53.920 1.00 77.81 93 GLY A CA 1
ATOM 777 C C . GLY A 1 93 ? 24.734 -3.191 -54.223 1.00 77.81 93 GLY A C 1
ATOM 778 O O . GLY A 1 93 ? 23.513 -3.090 -54.147 1.00 77.81 93 GLY A O 1
ATOM 779 N N . ASP A 1 94 ? 25.338 -4.351 -54.489 1.00 79.44 94 ASP A N 1
ATOM 780 C CA . ASP A 1 94 ? 24.625 -5.619 -54.738 1.00 79.44 94 ASP A CA 1
ATOM 781 C C . ASP A 1 94 ? 24.437 -6.503 -53.492 1.00 79.44 94 ASP A C 1
ATOM 783 O O . ASP A 1 94 ? 23.887 -7.601 -53.577 1.00 79.44 94 ASP A O 1
ATOM 787 N N . SER A 1 95 ? 24.865 -6.036 -52.318 1.00 79.31 95 SER A N 1
ATOM 788 C CA . SER A 1 95 ? 24.836 -6.802 -51.066 1.00 79.31 95 SER A CA 1
ATOM 789 C C . SER A 1 95 ? 23.835 -6.239 -50.053 1.00 79.31 95 SER A C 1
ATOM 791 O O . SER A 1 95 ? 23.468 -5.066 -50.108 1.00 79.31 95 SER A O 1
ATOM 793 N N . TYR A 1 96 ? 23.389 -7.074 -49.110 1.00 83.00 96 TYR A N 1
ATOM 794 C CA . TYR A 1 96 ? 22.544 -6.658 -47.987 1.00 83.00 96 TYR A CA 1
ATOM 795 C C . TYR A 1 96 ? 23.364 -6.614 -46.695 1.00 83.00 96 TYR A C 1
ATOM 797 O O . TYR A 1 96 ? 24.033 -7.585 -46.349 1.00 83.00 96 TYR A O 1
ATOM 805 N N . GLY A 1 97 ? 23.285 -5.500 -45.969 1.00 83.75 97 GLY A N 1
ATOM 806 C CA . GLY A 1 97 ? 23.925 -5.301 -44.671 1.00 83.75 97 GLY A CA 1
ATOM 807 C C . GLY A 1 97 ? 22.899 -5.173 -43.546 1.00 83.75 97 GLY A C 1
ATOM 808 O O . GLY A 1 97 ? 21.847 -4.558 -43.727 1.00 83.75 97 GLY A O 1
ATOM 809 N N . PHE A 1 98 ? 23.213 -5.741 -42.379 1.00 89.69 98 PHE A N 1
ATOM 810 C CA . PHE A 1 98 ? 22.414 -5.604 -41.159 1.00 89.69 98 PHE A CA 1
ATOM 811 C C . PHE A 1 98 ? 23.032 -4.564 -40.220 1.00 89.69 98 PHE A C 1
ATOM 813 O O . PHE A 1 98 ? 24.209 -4.657 -39.863 1.00 89.69 98 PHE A O 1
ATOM 820 N N . ILE A 1 99 ? 22.238 -3.582 -39.790 1.00 90.38 99 ILE A N 1
ATOM 821 C CA . ILE A 1 99 ? 22.731 -2.468 -38.973 1.00 90.38 99 ILE A CA 1
ATOM 822 C C . ILE A 1 99 ? 22.623 -2.800 -37.482 1.00 90.38 99 ILE A C 1
ATOM 824 O O . ILE A 1 99 ? 21.692 -2.394 -36.782 1.00 90.38 99 ILE A O 1
ATOM 828 N N . ILE A 1 100 ? 23.630 -3.527 -36.998 1.00 92.75 100 ILE A N 1
ATOM 829 C CA . ILE A 1 100 ? 23.769 -3.978 -35.603 1.00 92.75 100 ILE A CA 1
ATOM 830 C C . ILE A 1 100 ? 23.601 -2.847 -34.564 1.00 92.75 100 ILE A C 1
ATOM 832 O O . ILE A 1 100 ? 22.863 -3.056 -33.598 1.00 92.75 100 ILE A O 1
ATOM 836 N N . PRO A 1 101 ? 24.201 -1.648 -34.729 1.00 92.56 101 PRO A N 1
ATOM 837 C CA . PRO A 1 101 ? 24.143 -0.612 -33.693 1.00 92.56 101 PRO A CA 1
ATOM 838 C C . PRO A 1 101 ? 22.720 -0.075 -33.467 1.00 92.56 101 PRO A C 1
ATOM 840 O O . PRO A 1 101 ? 22.317 0.177 -32.329 1.00 92.56 101 PRO A O 1
ATOM 843 N N . ILE A 1 102 ? 21.945 0.057 -34.555 1.00 93.56 102 ILE A N 1
ATOM 844 C CA . ILE A 1 102 ? 20.537 0.484 -34.525 1.00 93.56 102 ILE A CA 1
ATOM 845 C C . ILE A 1 102 ? 19.670 -0.622 -33.917 1.00 93.56 102 ILE A C 1
ATOM 847 O O . ILE A 1 102 ? 18.812 -0.331 -33.089 1.00 93.56 102 ILE A O 1
ATOM 851 N N . PHE A 1 103 ? 19.914 -1.886 -34.282 1.00 95.12 103 PHE A N 1
ATOM 852 C CA . PHE A 1 103 ? 19.175 -3.025 -33.734 1.00 95.12 103 PHE A CA 1
ATOM 853 C C . PHE A 1 103 ? 19.292 -3.120 -32.210 1.00 95.12 103 PHE A C 1
ATOM 855 O O . PHE A 1 103 ? 18.277 -3.250 -31.527 1.00 95.12 103 PHE A O 1
ATOM 862 N N . TRP A 1 104 ? 20.511 -3.041 -31.671 1.00 95.31 104 TRP A N 1
ATOM 863 C CA . TRP A 1 104 ? 20.706 -3.117 -30.224 1.00 95.31 104 TRP A CA 1
ATOM 864 C C . TRP A 1 104 ? 20.079 -1.930 -29.501 1.00 95.31 104 TRP A C 1
ATOM 866 O O . TRP A 1 104 ? 19.441 -2.138 -28.472 1.00 95.31 104 TRP A O 1
ATOM 876 N N . ASP A 1 105 ? 20.194 -0.710 -30.038 1.00 94.06 105 ASP A N 1
ATOM 877 C CA . ASP A 1 105 ? 19.547 0.454 -29.420 1.00 94.06 105 ASP A CA 1
ATOM 878 C C . ASP A 1 105 ? 18.017 0.299 -29.409 1.00 94.06 105 ASP A C 1
ATOM 880 O O . ASP A 1 105 ? 17.392 0.468 -28.361 1.00 94.06 105 ASP A O 1
ATOM 884 N N . LEU A 1 106 ? 17.424 -0.131 -30.530 1.00 95.12 106 LEU A N 1
ATOM 885 C CA . LEU A 1 106 ? 15.999 -0.458 -30.637 1.00 95.12 106 LEU A CA 1
ATOM 886 C C . LEU A 1 106 ? 15.589 -1.496 -29.581 1.00 95.12 106 LEU A C 1
ATOM 888 O O . LEU A 1 106 ? 14.662 -1.254 -28.806 1.00 95.12 106 LEU A O 1
ATOM 892 N N . LEU A 1 107 ? 16.288 -2.632 -29.519 1.00 95.56 107 LEU A N 1
ATOM 893 C CA . LEU A 1 107 ? 15.976 -3.725 -28.597 1.00 95.56 107 LEU A CA 1
ATOM 894 C C . LEU A 1 107 ? 16.051 -3.273 -27.132 1.00 95.56 107 LEU A C 1
ATOM 896 O O . LEU A 1 107 ? 15.129 -3.540 -26.360 1.00 95.56 107 LEU A O 1
ATOM 900 N N . ILE A 1 108 ? 17.116 -2.561 -26.752 1.00 95.56 108 ILE A N 1
ATOM 901 C CA . ILE A 1 108 ? 17.305 -2.052 -25.387 1.00 95.56 108 ILE A CA 1
ATOM 902 C C . ILE A 1 108 ? 16.177 -1.081 -25.024 1.00 95.56 108 ILE A C 1
ATOM 904 O O . ILE A 1 108 ? 15.573 -1.217 -23.958 1.00 95.56 108 ILE A O 1
ATOM 908 N N . ASN A 1 109 ? 15.852 -0.136 -25.911 1.00 94.50 109 ASN A N 1
ATOM 909 C CA . ASN A 1 109 ? 14.769 0.823 -25.690 1.00 94.50 109 ASN A CA 1
ATOM 910 C C . ASN A 1 109 ? 13.426 0.110 -25.462 1.00 94.50 109 ASN A C 1
ATOM 912 O O . ASN A 1 109 ? 12.725 0.416 -24.495 1.00 94.50 109 ASN A O 1
ATOM 916 N N . TRP A 1 110 ? 13.087 -0.873 -26.300 1.00 95.62 110 TRP A N 1
ATOM 917 C CA . TRP A 1 110 ? 11.841 -1.633 -26.169 1.00 95.62 110 TRP A CA 1
ATOM 918 C C . TRP A 1 110 ? 11.798 -2.502 -24.908 1.00 95.62 110 TRP A C 1
ATOM 920 O O . TRP A 1 110 ? 10.746 -2.577 -24.272 1.00 95.62 110 TRP A O 1
ATOM 930 N N . LEU A 1 111 ? 12.921 -3.096 -24.492 1.00 96.56 111 LEU A N 1
ATOM 931 C CA . LEU A 1 111 ? 13.009 -3.832 -23.226 1.00 96.56 111 LEU A CA 1
ATOM 932 C C . LEU A 1 111 ? 12.773 -2.921 -22.015 1.00 96.56 111 LEU A C 1
ATOM 934 O O . LEU A 1 111 ? 12.030 -3.299 -21.108 1.00 96.56 111 LEU A O 1
ATOM 938 N N . ILE A 1 112 ? 13.349 -1.712 -22.010 1.00 96.31 112 ILE A N 1
ATOM 939 C CA . ILE A 1 112 ? 13.113 -0.725 -20.945 1.00 96.31 112 ILE A CA 1
ATOM 940 C C . ILE A 1 112 ? 11.634 -0.324 -20.922 1.00 96.31 112 ILE A C 1
ATOM 942 O O . ILE A 1 112 ? 11.013 -0.367 -19.862 1.00 96.31 112 ILE A O 1
ATOM 946 N N . ILE A 1 113 ? 11.056 0.029 -22.077 1.00 95.88 113 ILE A N 1
ATOM 947 C CA . ILE A 1 113 ? 9.649 0.449 -22.180 1.00 95.88 113 ILE A CA 1
ATOM 948 C C . ILE A 1 113 ? 8.716 -0.660 -21.684 1.00 95.88 113 ILE A C 1
ATOM 950 O O . ILE A 1 113 ? 7.859 -0.405 -20.836 1.00 95.88 113 ILE A O 1
ATOM 954 N N . ALA A 1 114 ? 8.901 -1.891 -22.164 1.00 97.31 114 ALA A N 1
ATOM 955 C CA . ALA A 1 114 ? 8.089 -3.033 -21.756 1.00 97.31 114 ALA A CA 1
ATOM 956 C C . ALA A 1 114 ? 8.237 -3.331 -20.255 1.00 97.31 114 ALA A C 1
ATOM 958 O O . ALA A 1 114 ? 7.235 -3.541 -19.570 1.00 97.31 114 ALA A O 1
ATOM 959 N N . GLY A 1 115 ? 9.466 -3.294 -19.728 1.00 97.44 115 GLY A N 1
ATOM 960 C CA . GLY A 1 115 ? 9.743 -3.514 -18.309 1.00 97.44 115 GLY A CA 1
ATOM 961 C C . GLY A 1 115 ? 9.104 -2.456 -17.407 1.00 97.44 115 GLY A C 1
ATOM 962 O O . GLY A 1 115 ? 8.440 -2.798 -16.428 1.00 97.44 115 GLY A O 1
ATOM 963 N N . VAL A 1 116 ? 9.230 -1.175 -17.761 1.00 97.50 116 VAL A N 1
ATOM 964 C CA . VAL A 1 116 ? 8.611 -0.066 -17.015 1.00 97.50 116 VAL A CA 1
ATOM 965 C C . VAL A 1 116 ? 7.085 -0.163 -17.062 1.00 97.50 116 VAL A C 1
ATOM 967 O O . VAL A 1 116 ? 6.438 -0.054 -16.019 1.00 97.50 116 VAL A O 1
ATOM 970 N N . LEU A 1 117 ? 6.500 -0.420 -18.237 1.00 97.88 117 LEU A N 1
ATOM 971 C CA . LEU A 1 117 ? 5.051 -0.580 -18.390 1.00 97.88 117 LEU A CA 1
ATOM 972 C C . LEU A 1 117 ? 4.521 -1.733 -17.526 1.00 97.88 117 LEU A C 1
ATOM 974 O O . LEU A 1 117 ? 3.514 -1.582 -16.833 1.00 97.88 117 LEU A O 1
ATOM 978 N N . PHE A 1 118 ? 5.224 -2.866 -17.523 1.00 98.06 118 PHE A N 1
ATOM 979 C CA . PHE A 1 118 ? 4.890 -4.017 -16.691 1.00 98.06 118 PHE A CA 1
ATOM 980 C C . PHE A 1 118 ? 4.905 -3.667 -15.195 1.00 98.06 118 PHE A C 1
ATOM 982 O O . PHE A 1 118 ? 3.940 -3.961 -14.485 1.00 98.06 118 PHE A O 1
ATOM 989 N N . CYS A 1 119 ? 5.944 -2.971 -14.718 1.00 97.44 119 CYS A N 1
ATOM 990 C CA . CYS A 1 119 ? 6.008 -2.505 -13.331 1.00 97.44 119 CYS A CA 1
ATOM 991 C C . CYS A 1 119 ? 4.852 -1.553 -12.985 1.00 97.44 119 CYS A C 1
ATOM 993 O O . CYS A 1 119 ? 4.240 -1.706 -11.927 1.00 97.44 119 CYS A O 1
ATOM 995 N N . LEU A 1 120 ? 4.505 -0.615 -13.874 1.00 97.31 120 LEU A N 1
ATOM 996 C CA . LEU A 1 120 ? 3.384 0.310 -13.664 1.00 97.31 120 LEU A CA 1
ATOM 997 C C . LEU A 1 120 ? 2.046 -0.425 -13.537 1.00 97.31 120 LEU A C 1
ATOM 999 O O . LEU A 1 120 ? 1.276 -0.131 -12.622 1.00 97.31 120 LEU A O 1
ATOM 1003 N N . ILE A 1 121 ? 1.785 -1.410 -14.400 1.00 97.56 121 ILE A N 1
ATOM 1004 C CA . ILE A 1 121 ? 0.568 -2.232 -14.330 1.00 97.56 121 ILE A CA 1
ATOM 1005 C C . ILE A 1 121 ? 0.477 -2.942 -12.974 1.00 97.56 121 ILE A C 1
ATOM 1007 O O . ILE A 1 121 ? -0.578 -2.922 -12.336 1.00 97.56 121 ILE A O 1
ATOM 1011 N N . ILE A 1 122 ? 1.578 -3.527 -12.493 1.00 96.50 122 ILE A N 1
ATOM 1012 C CA . ILE A 1 122 ? 1.590 -4.205 -11.190 1.00 96.50 122 ILE A CA 1
ATOM 1013 C C . ILE A 1 122 ? 1.357 -3.219 -10.044 1.00 96.50 122 ILE A C 1
ATOM 1015 O O . ILE A 1 122 ? 0.557 -3.506 -9.152 1.00 96.50 122 ILE A O 1
ATOM 1019 N N . ILE A 1 123 ? 1.997 -2.047 -10.076 1.00 95.38 123 ILE A N 1
ATOM 1020 C CA . ILE A 1 123 ? 1.790 -0.997 -9.068 1.00 95.38 123 ILE A CA 1
ATOM 1021 C C . ILE A 1 123 ? 0.312 -0.593 -9.018 1.00 95.38 123 ILE A C 1
ATOM 1023 O O . ILE A 1 123 ? -0.269 -0.532 -7.934 1.00 95.38 123 ILE A O 1
ATOM 1027 N N . ILE A 1 124 ? -0.321 -0.388 -10.176 1.00 94.81 124 ILE A N 1
ATOM 1028 C CA . ILE A 1 124 ? -1.750 -0.064 -10.270 1.00 94.81 124 ILE A CA 1
ATOM 1029 C C . ILE A 1 124 ? -2.601 -1.174 -9.633 1.00 94.81 124 ILE A C 1
ATOM 1031 O O . ILE A 1 124 ? -3.474 -0.886 -8.810 1.00 94.81 124 ILE A O 1
ATOM 1035 N N . ILE A 1 125 ? -2.328 -2.444 -9.952 1.00 93.44 125 ILE A N 1
ATOM 1036 C CA . ILE A 1 125 ? -3.036 -3.596 -9.368 1.00 93.44 125 ILE A CA 1
ATOM 1037 C C . ILE A 1 125 ? -2.892 -3.620 -7.838 1.00 93.44 125 ILE A C 1
ATOM 1039 O O . ILE A 1 125 ? -3.880 -3.836 -7.128 1.00 93.44 125 ILE A O 1
ATOM 1043 N N . GLU A 1 126 ? -1.689 -3.390 -7.313 1.00 91.44 126 GLU A N 1
ATOM 1044 C CA . GLU A 1 126 ? -1.444 -3.363 -5.867 1.00 91.44 126 GLU A CA 1
ATOM 1045 C C . GLU A 1 126 ? -2.185 -2.205 -5.179 1.00 91.44 126 GLU A C 1
ATOM 1047 O O . GLU A 1 126 ? -2.814 -2.417 -4.138 1.00 91.44 126 GLU A O 1
ATOM 1052 N N . ILE A 1 127 ? -2.226 -1.019 -5.794 1.00 89.88 127 ILE A N 1
ATOM 1053 C CA . ILE A 1 127 ? -3.012 0.122 -5.292 1.00 89.88 127 ILE A CA 1
ATOM 1054 C C . ILE A 1 127 ? -4.505 -0.235 -5.226 1.00 89.88 127 ILE A C 1
ATOM 1056 O O . ILE A 1 127 ? -5.153 -0.017 -4.196 1.00 89.88 127 ILE A O 1
ATOM 1060 N N . PHE A 1 128 ? -5.063 -0.852 -6.273 1.00 89.00 128 PHE A N 1
ATOM 1061 C CA . PHE A 1 128 ? -6.467 -1.279 -6.270 1.00 89.00 128 PHE A CA 1
ATOM 1062 C C . PHE A 1 128 ? -6.770 -2.304 -5.169 1.00 89.00 128 PHE A C 1
ATOM 1064 O O . PHE A 1 128 ? -7.812 -2.211 -4.508 1.00 89.00 128 PHE A O 1
ATOM 1071 N N . LYS A 1 129 ? -5.864 -3.261 -4.925 1.00 86.88 129 LYS A N 1
ATOM 1072 C CA . LYS A 1 129 ? -6.009 -4.240 -3.832 1.00 86.88 129 LYS A CA 1
ATOM 1073 C C . LYS A 1 129 ? -6.020 -3.570 -2.458 1.00 86.88 129 LYS A C 1
ATOM 1075 O O . LYS A 1 129 ? -6.777 -4.006 -1.587 1.00 86.88 129 LYS A O 1
ATOM 1080 N N . ILE A 1 130 ? -5.197 -2.540 -2.249 1.00 84.81 130 ILE A N 1
ATOM 1081 C CA . ILE A 1 130 ? -5.165 -1.776 -0.992 1.00 84.81 130 ILE A CA 1
ATOM 1082 C C . ILE A 1 130 ? -6.494 -1.043 -0.796 1.00 84.81 130 ILE A C 1
ATOM 1084 O O . ILE A 1 130 ? -7.160 -1.272 0.215 1.00 84.81 130 ILE A O 1
ATOM 1088 N N . ASN A 1 131 ? -6.937 -0.277 -1.795 1.00 82.50 131 ASN A N 1
ATOM 1089 C CA . ASN A 1 131 ? -8.172 0.512 -1.719 1.00 82.50 131 ASN A CA 1
ATOM 1090 C C . ASN A 1 131 ? -9.412 -0.355 -1.464 1.00 82.50 131 ASN A C 1
ATOM 1092 O O . ASN A 1 131 ? -10.276 -0.004 -0.658 1.00 82.50 131 ASN A O 1
ATOM 1096 N N . LYS A 1 132 ? -9.513 -1.510 -2.134 1.00 82.38 132 LYS A N 1
ATOM 1097 C CA . LYS A 1 132 ? -10.630 -2.443 -1.929 1.00 82.38 132 LYS A CA 1
ATOM 1098 C C . LYS A 1 132 ? -10.661 -2.958 -0.490 1.00 82.38 132 LYS A C 1
ATOM 1100 O O . LYS A 1 132 ? -11.732 -3.038 0.105 1.00 82.38 132 LYS A O 1
ATOM 1105 N N . LEU A 1 133 ? -9.503 -3.293 0.074 1.00 76.75 133 LEU A N 1
ATOM 1106 C CA . LEU A 1 133 ? -9.426 -3.817 1.432 1.00 76.75 133 LEU A CA 1
ATOM 1107 C C . LEU A 1 133 ? -9.722 -2.752 2.495 1.00 76.75 133 LEU A C 1
ATOM 1109 O O . LEU A 1 133 ? -10.370 -3.073 3.488 1.00 76.75 133 LEU A O 1
ATOM 1113 N N . GLU A 1 134 ? -9.288 -1.505 2.294 1.00 79.00 134 GLU A N 1
ATOM 1114 C CA . GLU A 1 134 ? -9.619 -0.404 3.211 1.00 79.00 134 GLU A CA 1
ATOM 1115 C C . GLU A 1 134 ? -11.130 -0.203 3.316 1.00 79.00 134 GLU A C 1
ATOM 1117 O O . GLU A 1 134 ? -11.661 -0.187 4.424 1.00 79.00 134 GLU A O 1
ATOM 1122 N N . LYS A 1 135 ? -11.845 -0.214 2.184 1.00 78.94 135 LYS A N 1
ATOM 1123 C CA . LYS A 1 135 ? -13.316 -0.150 2.184 1.00 78.94 135 LYS A CA 1
ATOM 1124 C C . LYS A 1 135 ? -13.957 -1.282 2.995 1.00 78.94 135 LYS A C 1
ATOM 1126 O O . LYS A 1 135 ? -14.899 -1.038 3.746 1.00 78.94 135 LYS A O 1
ATOM 1131 N N . PHE A 1 136 ? -13.441 -2.510 2.880 1.00 74.62 136 PHE A N 1
ATOM 1132 C CA . PHE A 1 136 ? -13.942 -3.644 3.666 1.00 74.62 136 PHE A CA 1
ATOM 1133 C C . PHE A 1 136 ? -13.666 -3.501 5.166 1.00 74.62 136 PHE A C 1
ATOM 1135 O O . PHE A 1 136 ? -14.510 -3.879 5.981 1.00 74.62 136 PHE A O 1
ATOM 1142 N N . LEU A 1 137 ? -12.494 -2.985 5.544 1.00 76.69 137 LEU A N 1
ATOM 1143 C CA . LEU A 1 137 ? -12.142 -2.773 6.947 1.00 76.69 137 LEU A CA 1
ATOM 1144 C C . LEU A 1 137 ? -13.003 -1.676 7.575 1.00 76.69 137 LEU A C 1
ATOM 1146 O O . LEU A 1 137 ? -13.565 -1.914 8.642 1.00 76.69 137 LEU A O 1
ATOM 1150 N N . ASP A 1 138 ? -13.190 -0.552 6.885 1.00 77.06 138 ASP A N 1
ATOM 1151 C CA . ASP A 1 138 ? -14.037 0.550 7.353 1.00 77.06 138 ASP A CA 1
ATOM 1152 C C . ASP A 1 138 ? -15.493 0.105 7.530 1.00 77.06 138 ASP A C 1
ATOM 1154 O O . ASP A 1 138 ? -16.149 0.440 8.518 1.00 77.06 138 ASP A O 1
ATOM 1158 N N . GLN A 1 139 ? -16.012 -0.698 6.597 1.00 78.75 139 GLN A N 1
ATOM 1159 C CA . GLN A 1 139 ? -17.362 -1.248 6.701 1.00 78.75 139 GLN A CA 1
ATOM 1160 C C . GLN A 1 139 ? -17.489 -2.206 7.892 1.00 78.75 139 GLN A C 1
ATOM 1162 O O . GLN A 1 139 ? -18.457 -2.133 8.651 1.00 78.75 139 GLN A O 1
ATOM 1167 N N . LYS A 1 140 ? -16.499 -3.081 8.095 1.00 74.31 140 LYS A N 1
ATOM 1168 C CA . LYS A 1 140 ? -16.485 -4.017 9.224 1.00 74.31 140 LYS A CA 1
ATOM 1169 C C . LYS A 1 140 ? -16.380 -3.292 10.567 1.00 74.31 140 LYS A C 1
ATOM 1171 O O . LYS A 1 140 ? -17.033 -3.699 11.525 1.00 74.31 140 LYS A O 1
ATOM 1176 N N . GLU A 1 141 ? -15.586 -2.229 10.642 1.00 75.06 141 GLU A N 1
ATOM 1177 C CA . GLU A 1 141 ? -15.461 -1.399 11.841 1.00 75.06 141 GLU A CA 1
ATOM 1178 C C . GLU A 1 141 ? -16.775 -0.675 12.160 1.00 75.06 141 GLU A C 1
ATOM 1180 O O . GLU A 1 141 ? -17.232 -0.733 13.301 1.00 75.06 141 GLU A O 1
ATOM 1185 N N . LYS A 1 142 ? -17.454 -0.112 11.149 1.00 73.25 142 LYS A N 1
ATOM 1186 C CA . LYS A 1 142 ? -18.791 0.489 11.311 1.00 73.25 142 LYS A CA 1
ATOM 1187 C C . LYS A 1 142 ? -19.829 -0.507 11.838 1.00 73.25 142 LYS A C 1
ATOM 1189 O O . LYS A 1 142 ? -20.570 -0.165 12.753 1.00 73.25 142 LYS A O 1
ATOM 1194 N N . ILE A 1 143 ? -19.848 -1.738 11.317 1.00 73.69 143 ILE A N 1
ATOM 1195 C CA . ILE A 1 143 ? -20.762 -2.802 11.779 1.00 73.69 143 ILE A CA 1
ATOM 1196 C C . ILE A 1 143 ? -20.463 -3.205 13.233 1.00 73.69 143 ILE A C 1
ATOM 1198 O O . ILE A 1 143 ? -21.371 -3.463 14.023 1.00 73.69 143 ILE A O 1
ATOM 1202 N N . LEU A 1 144 ? -19.185 -3.272 13.615 1.00 70.81 144 LEU A N 1
ATOM 1203 C CA . LEU A 1 144 ? -18.805 -3.581 14.994 1.00 70.81 144 LEU A CA 1
ATOM 1204 C C . LEU A 1 144 ? -19.229 -2.468 15.959 1.00 70.81 144 LEU A C 1
ATOM 1206 O O . LEU A 1 144 ? -19.767 -2.772 17.021 1.00 70.81 144 LEU A O 1
ATOM 1210 N N . LEU A 1 145 ? -19.034 -1.203 15.579 1.00 69.50 145 LEU A N 1
ATOM 1211 C CA . LEU A 1 145 ? -19.463 -0.043 16.365 1.00 69.50 145 LEU A CA 1
ATOM 1212 C C . LEU A 1 145 ? -20.987 -0.014 16.544 1.00 69.50 145 LEU A C 1
ATOM 1214 O O . LEU A 1 145 ? -21.454 0.088 17.677 1.00 69.50 145 LEU A O 1
ATOM 1218 N N . SER A 1 146 ? -21.764 -0.219 15.473 1.00 69.44 146 SER A N 1
ATOM 1219 C CA . SER A 1 146 ? -23.232 -0.247 15.566 1.00 69.44 146 SER A CA 1
ATOM 1220 C C . SER A 1 146 ? -23.745 -1.374 16.465 1.00 69.44 146 SER A C 1
ATOM 1222 O O . SER A 1 146 ? -24.693 -1.186 17.224 1.00 69.44 146 SER A O 1
ATOM 1224 N N . ASN A 1 147 ? -23.103 -2.546 16.434 1.00 69.06 147 ASN A N 1
ATOM 1225 C CA . ASN A 1 147 ? -23.481 -3.670 17.294 1.00 69.06 147 ASN A CA 1
ATOM 1226 C C . ASN A 1 147 ? -23.161 -3.411 18.772 1.00 69.06 147 ASN A C 1
ATOM 1228 O O . ASN A 1 147 ? -23.914 -3.834 19.652 1.00 69.06 147 ASN A O 1
ATOM 1232 N N . VAL A 1 148 ? -22.055 -2.719 19.056 1.00 71.00 148 VAL A N 1
ATOM 1233 C CA . VAL A 1 148 ? -21.706 -2.302 20.419 1.00 71.00 148 VAL A CA 1
ATOM 1234 C C . VAL A 1 148 ? -22.716 -1.279 20.939 1.00 71.00 148 VAL A C 1
ATOM 1236 O O . VAL A 1 148 ? -23.185 -1.424 22.068 1.00 71.00 148 VAL A O 1
ATOM 1239 N N . ASP A 1 149 ? -23.101 -0.302 20.120 1.00 73.12 149 ASP A N 1
ATOM 1240 C CA . ASP A 1 149 ? -24.078 0.715 20.512 1.00 73.12 149 ASP A CA 1
ATOM 1241 C C . ASP A 1 149 ? -25.474 0.116 20.731 1.00 73.12 149 ASP A C 1
ATOM 1243 O O . ASP A 1 149 ? -26.090 0.375 21.767 1.00 73.12 149 ASP A O 1
ATOM 1247 N N . ASN A 1 150 ? -25.926 -0.794 19.861 1.00 71.94 150 ASN A N 1
ATOM 1248 C CA . ASN A 1 150 ? -27.188 -1.520 20.058 1.00 71.94 150 ASN A CA 1
ATOM 1249 C C . ASN A 1 150 ? -27.192 -2.340 21.356 1.00 71.94 150 ASN A C 1
ATOM 1251 O O . ASN A 1 150 ? -28.166 -2.316 22.107 1.00 71.94 150 ASN A O 1
ATOM 1255 N N . LYS A 1 151 ? -26.084 -3.017 21.684 1.00 76.81 151 LYS A N 1
ATOM 1256 C CA . LYS A 1 151 ? -25.969 -3.778 22.938 1.00 76.81 151 LYS A CA 1
ATOM 1257 C C . LYS A 1 151 ? -26.052 -2.881 24.180 1.00 76.81 151 LYS A C 1
ATOM 1259 O O . LYS A 1 151 ? -26.604 -3.300 25.196 1.00 76.81 151 LYS A O 1
ATOM 1264 N N . LYS A 1 152 ? -25.512 -1.659 24.119 1.00 77.69 152 LYS A N 1
ATOM 1265 C CA . LYS A 1 152 ? -25.610 -0.678 25.215 1.00 77.69 152 LYS A CA 1
ATOM 1266 C C . LYS A 1 152 ? -27.035 -0.176 25.411 1.00 77.69 152 LYS A C 1
ATOM 1268 O O . LYS A 1 152 ? -27.442 0.010 26.553 1.00 77.69 152 LYS A O 1
A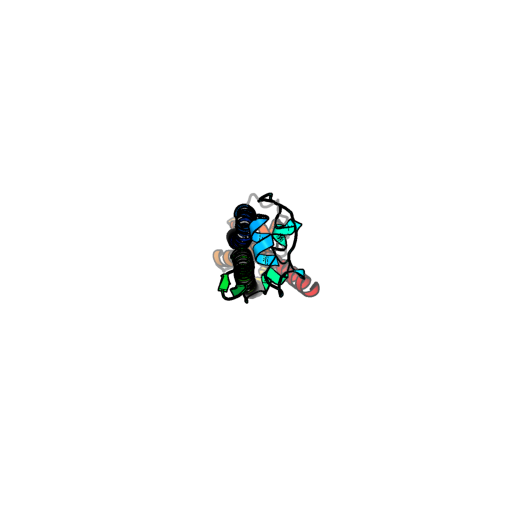TOM 1273 N N . ILE A 1 153 ? -27.769 0.039 24.318 1.00 77.50 153 ILE A N 1
ATOM 1274 C CA . ILE A 1 153 ? -29.168 0.484 24.359 1.00 77.50 153 ILE A CA 1
ATOM 1275 C C . ILE A 1 153 ? -30.024 -0.561 25.079 1.00 77.50 153 ILE A C 1
ATOM 1277 O O . ILE A 1 153 ? -30.652 -0.223 26.077 1.00 77.50 153 ILE A O 1
ATOM 1281 N N . ILE A 1 154 ? -29.919 -1.829 24.674 1.00 79.06 154 ILE A N 1
ATOM 1282 C CA . ILE A 1 154 ? -30.636 -2.945 25.314 1.00 79.06 154 ILE A CA 1
ATOM 1283 C C . ILE A 1 154 ? -30.292 -3.032 26.811 1.00 79.06 154 ILE A C 1
ATOM 1285 O O . ILE A 1 154 ? -31.167 -3.191 27.654 1.00 79.06 154 ILE A O 1
ATOM 1289 N N . LEU A 1 155 ? -29.013 -2.873 27.173 1.00 81.94 155 LEU A N 1
ATOM 1290 C CA . LEU A 1 155 ? -28.584 -2.894 28.578 1.00 81.94 155 LEU A CA 1
ATOM 1291 C C . LEU A 1 155 ? -29.157 -1.741 29.416 1.00 81.94 155 LEU A C 1
ATOM 1293 O O . LEU A 1 155 ? -29.393 -1.930 30.611 1.00 81.94 155 LEU A O 1
ATOM 1297 N N . LEU A 1 156 ? -29.325 -0.554 28.829 1.00 82.50 156 LEU A N 1
ATOM 1298 C CA . LEU A 1 156 ? -29.916 0.604 29.504 1.00 82.50 156 LEU A CA 1
ATOM 1299 C C . LEU A 1 156 ? -31.424 0.432 29.709 1.00 82.50 156 LEU A C 1
ATOM 1301 O O . LEU A 1 156 ? -31.908 0.782 30.784 1.00 82.50 156 LEU A O 1
ATOM 1305 N N . GLU A 1 157 ? -32.121 -0.131 28.721 1.00 83.31 157 GLU A N 1
ATOM 1306 C CA . GLU A 1 157 ? -33.552 -0.460 28.793 1.00 83.31 157 GLU A CA 1
ATOM 1307 C C . GLU A 1 157 ? -33.819 -1.549 29.842 1.00 83.31 157 GLU A C 1
ATOM 1309 O O . GLU A 1 157 ? -34.626 -1.341 30.745 1.00 83.31 157 GLU A O 1
ATOM 1314 N N . GLU A 1 158 ? -33.051 -2.648 29.836 1.00 84.19 158 GLU A N 1
ATOM 1315 C CA . GLU A 1 158 ? -33.144 -3.696 30.870 1.00 84.19 158 GLU A CA 1
ATOM 1316 C C . GLU A 1 158 ? -32.954 -3.133 32.290 1.00 84.19 158 GLU A C 1
ATOM 1318 O O . GLU A 1 158 ? -33.612 -3.554 33.245 1.00 84.19 158 GLU A O 1
ATOM 1323 N N . ALA A 1 159 ? -32.003 -2.207 32.455 1.00 82.19 159 ALA A N 1
ATOM 1324 C CA . ALA A 1 159 ? -31.747 -1.581 33.746 1.00 82.19 159 ALA A CA 1
ATOM 1325 C C . ALA A 1 159 ? -32.899 -0.656 34.168 1.00 82.19 159 ALA A C 1
ATOM 1327 O O . ALA A 1 159 ? -33.199 -0.580 35.356 1.00 82.19 159 ALA A O 1
ATOM 1328 N N . GLU A 1 160 ? -33.550 0.019 33.220 1.00 86.25 160 GLU A N 1
ATOM 1329 C CA . GLU A 1 160 ? -34.702 0.892 33.463 1.00 86.25 160 GLU A CA 1
ATOM 1330 C C . GLU A 1 160 ? -35.913 0.133 33.951 1.00 86.25 160 GLU A C 1
ATOM 1332 O O . GLU A 1 160 ? -36.433 0.454 35.018 1.00 86.25 160 GLU A O 1
ATOM 1337 N N . GLU A 1 161 ? -36.306 -0.911 33.228 1.00 86.62 161 GLU A N 1
ATOM 1338 C CA . GLU A 1 161 ? -37.426 -1.757 33.627 1.00 86.62 161 GLU A CA 1
ATOM 1339 C C . GLU A 1 161 ? -37.204 -2.324 35.031 1.00 86.62 161 GLU A C 1
ATOM 1341 O O . GLU A 1 161 ? -38.110 -2.346 35.871 1.00 86.62 161 GLU A O 1
ATOM 1346 N N . TYR A 1 162 ? -35.967 -2.738 35.322 1.00 87.69 162 TYR A N 1
ATOM 1347 C CA . TYR A 1 162 ? -35.609 -3.254 36.634 1.00 87.69 162 TYR A CA 1
ATOM 1348 C C . TYR A 1 162 ? -35.684 -2.179 37.728 1.00 87.69 162 TYR A C 1
ATOM 1350 O O . TYR A 1 162 ? -36.254 -2.437 38.791 1.00 87.69 162 TYR A O 1
ATOM 1358 N N . ILE A 1 163 ? -35.146 -0.977 37.490 1.00 87.56 163 ILE A N 1
ATOM 1359 C CA . ILE A 1 163 ? -35.215 0.139 38.447 1.00 87.56 163 ILE A CA 1
ATOM 1360 C C . ILE A 1 163 ? -36.672 0.536 38.688 1.00 87.56 163 ILE A C 1
ATOM 1362 O O . ILE A 1 163 ? -37.088 0.599 39.842 1.00 87.56 163 ILE A O 1
ATOM 1366 N N . GLN A 1 164 ? -37.470 0.709 37.634 1.00 88.31 164 GLN A N 1
ATOM 1367 C CA . GLN A 1 164 ? -38.880 1.090 37.734 1.00 88.31 164 GLN A CA 1
ATOM 1368 C C . GLN A 1 164 ? -39.696 0.046 38.507 1.00 88.31 164 GLN A C 1
ATOM 1370 O O . GLN A 1 164 ? -40.522 0.390 39.356 1.00 88.31 164 GLN A O 1
ATOM 1375 N N . LYS A 1 165 ? -39.421 -1.245 38.287 1.00 90.50 165 LYS A N 1
ATOM 1376 C CA . LYS A 1 165 ? -40.014 -2.335 39.073 1.00 90.50 165 LYS A CA 1
ATOM 1377 C C . LYS A 1 165 ? -39.673 -2.217 40.561 1.00 90.50 165 LYS A C 1
ATOM 1379 O O . LYS A 1 165 ? -40.558 -2.398 41.396 1.00 90.50 165 LYS A O 1
ATOM 1384 N N . MET A 1 166 ? -38.414 -1.928 40.898 1.00 87.00 166 MET A N 1
ATOM 1385 C CA . MET A 1 166 ? -37.984 -1.754 42.291 1.00 87.00 166 MET A CA 1
ATOM 1386 C C . MET A 1 166 ? -38.602 -0.506 42.930 1.00 87.00 166 MET A C 1
ATOM 1388 O O . MET A 1 166 ? -39.058 -0.570 44.070 1.00 87.00 166 MET A O 1
ATOM 1392 N N . GLU A 1 167 ? -38.665 0.606 42.200 1.00 84.62 167 GLU A N 1
ATOM 1393 C CA . GLU A 1 167 ? -39.275 1.850 42.674 1.00 84.62 167 GLU A CA 1
ATOM 1394 C C . GLU A 1 167 ? -40.763 1.680 42.964 1.00 84.62 167 GLU A C 1
ATOM 1396 O O . GLU A 1 167 ? -41.224 2.073 44.032 1.00 84.62 167 GLU A O 1
ATOM 1401 N N . ASN A 1 168 ? -41.502 1.037 42.061 1.00 86.81 168 ASN A N 1
ATOM 1402 C CA . ASN A 1 168 ? -42.928 0.786 42.252 1.00 86.81 168 ASN A CA 1
ATOM 1403 C C . ASN A 1 168 ? -43.184 -0.149 43.437 1.00 86.81 168 ASN A C 1
ATOM 1405 O O . ASN A 1 168 ? -44.091 0.094 44.230 1.00 86.81 168 ASN A O 1
ATOM 1409 N N . LYS A 1 169 ? -42.369 -1.200 43.582 1.00 87.62 169 LYS A N 1
ATOM 1410 C CA . LYS A 1 169 ? -42.531 -2.198 44.644 1.00 87.62 169 LYS A CA 1
ATOM 1411 C C . LYS A 1 169 ? -42.167 -1.663 46.033 1.00 87.62 169 LYS A C 1
ATOM 1413 O O . LYS A 1 169 ? -42.763 -2.093 47.015 1.00 87.62 169 LYS A O 1
ATOM 1418 N N . TYR A 1 170 ? -41.211 -0.738 46.124 1.00 85.38 170 TYR A N 1
ATOM 1419 C CA . TYR A 1 170 ? -40.687 -0.221 47.398 1.00 85.38 170 TYR A CA 1
ATOM 1420 C C . TYR A 1 170 ? -40.898 1.283 47.586 1.00 85.38 170 TYR A C 1
ATOM 1422 O O . TYR A 1 170 ? -40.194 1.906 48.383 1.00 85.38 170 TYR A O 1
ATOM 1430 N N . LYS A 1 171 ? -41.876 1.865 46.885 1.00 80.06 171 LYS A N 1
ATOM 1431 C CA . LYS A 1 171 ? -42.134 3.311 46.829 1.00 80.06 171 LYS A CA 1
ATOM 1432 C C . LYS A 1 171 ? -42.171 3.974 48.210 1.00 80.06 171 LYS A C 1
ATOM 1434 O O . LYS A 1 171 ? -41.505 4.982 48.412 1.00 80.06 171 LYS A O 1
ATOM 1439 N N . GLU A 1 172 ? -42.865 3.360 49.167 1.00 74.69 172 GLU A N 1
ATOM 1440 C CA . GLU A 1 172 ? -43.019 3.859 50.545 1.00 74.69 172 GLU A CA 1
ATOM 1441 C C . GLU A 1 172 ? -41.726 3.812 51.378 1.00 74.69 172 GLU A C 1
ATOM 1443 O O . GLU A 1 172 ? -41.558 4.573 52.327 1.00 74.69 172 GLU A O 1
ATOM 1448 N N . TYR A 1 173 ? -40.787 2.925 51.040 1.00 70.69 173 TYR A N 1
ATOM 1449 C CA . TYR A 1 173 ? -39.509 2.790 51.753 1.00 70.69 173 TYR A CA 1
ATOM 1450 C C . TYR A 1 173 ? -38.395 3.629 51.117 1.00 70.69 173 TYR A C 1
ATOM 1452 O O . TYR A 1 173 ? -37.411 3.985 51.778 1.00 70.69 173 TYR A O 1
ATOM 1460 N N . LEU A 1 174 ? -38.546 3.942 49.830 1.00 71.75 174 LEU A N 1
ATOM 1461 C CA . LEU A 1 174 ? -37.623 4.760 49.050 1.00 71.75 174 LEU A CA 1
ATOM 1462 C C . LEU A 1 174 ? -37.934 6.263 49.144 1.00 71.75 174 LEU A C 1
ATOM 1464 O O . LEU A 1 174 ? -37.029 7.057 48.926 1.00 71.75 174 LEU A O 1
ATOM 1468 N N . SER A 1 175 ? -39.160 6.660 49.509 1.00 65.50 175 SER A N 1
ATOM 1469 C CA . SER A 1 175 ? -39.579 8.068 49.634 1.00 65.50 175 SER A CA 1
ATOM 1470 C C . SER A 1 175 ? -38.983 8.815 50.831 1.00 65.50 175 SER A C 1
ATOM 1472 O O . SER A 1 175 ? -39.000 10.041 50.843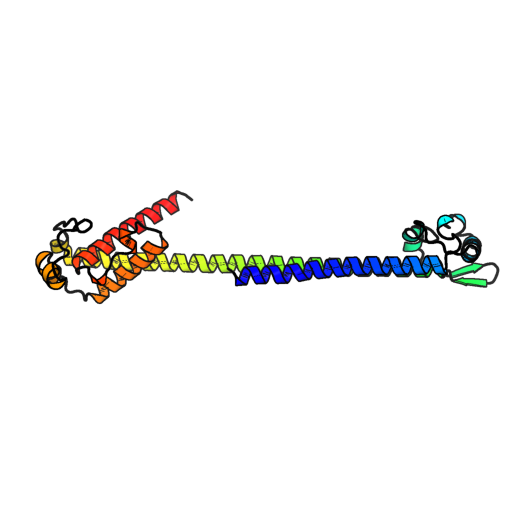 1.00 65.50 175 SER A O 1
ATOM 1474 N N . ASN A 1 176 ? -38.440 8.103 51.824 1.00 60.66 176 ASN A N 1
ATOM 1475 C CA . ASN A 1 176 ? -37.659 8.728 52.891 1.00 60.66 176 ASN A CA 1
ATOM 1476 C C . ASN A 1 176 ? -36.271 9.061 52.338 1.00 60.66 176 ASN A C 1
ATOM 1478 O O . ASN A 1 176 ? -35.398 8.185 52.264 1.00 60.66 176 ASN A O 1
ATOM 1482 N N . GLU A 1 177 ? -36.133 10.308 51.899 1.00 52.78 177 GLU A N 1
ATOM 1483 C CA . GLU A 1 177 ? -34.945 10.886 51.286 1.00 52.78 177 GLU A CA 1
ATOM 1484 C C . GLU A 1 177 ? -33.779 10.853 52.284 1.00 52.78 177 GLU A C 1
ATOM 1486 O O . GLU A 1 177 ? -33.832 11.444 53.361 1.00 52.78 177 GLU A O 1
ATOM 1491 N N . LEU A 1 178 ? -32.728 10.105 51.950 1.00 55.56 178 LEU A N 1
ATOM 1492 C CA . LEU A 1 178 ? -31.439 10.211 52.620 1.00 55.56 178 LEU A CA 1
ATOM 1493 C C . LEU A 1 178 ? -30.441 10.749 51.594 1.00 55.56 178 LEU A C 1
ATOM 1495 O O . LEU A 1 178 ? -30.252 10.168 50.523 1.00 55.56 178 LEU A O 1
ATOM 1499 N N . GLU A 1 179 ? -29.769 11.849 51.927 1.00 52.03 179 GLU A N 1
ATOM 1500 C CA . GLU A 1 179 ? -28.600 12.343 51.195 1.00 52.03 179 GLU A CA 1
ATOM 1501 C C . GLU A 1 179 ? -27.439 11.344 51.346 1.00 52.03 179 GLU A C 1
ATOM 1503 O O . GLU A 1 179 ? -26.577 11.437 52.215 1.00 52.03 179 GLU A O 1
ATOM 1508 N N . ILE A 1 180 ? -27.446 10.308 50.511 1.00 53.41 180 ILE A N 1
ATOM 1509 C CA . ILE A 1 180 ? -26.558 9.144 50.655 1.00 53.41 180 ILE A CA 1
ATOM 1510 C C . ILE A 1 180 ? -25.145 9.378 50.096 1.00 53.41 180 ILE A C 1
ATOM 1512 O O . ILE A 1 180 ? -24.227 8.623 50.408 1.00 53.41 180 ILE A O 1
ATOM 1516 N N . LEU A 1 181 ? -24.921 10.424 49.295 1.00 50.72 181 LEU A N 1
ATOM 1517 C CA . LEU A 1 181 ? -23.632 10.601 48.611 1.00 50.72 181 LEU A CA 1
ATOM 1518 C C . LEU A 1 181 ? -22.569 11.378 49.403 1.00 50.72 181 LEU A C 1
ATOM 1520 O O . LEU A 1 181 ? -21.407 11.289 49.019 1.00 50.72 181 LEU A O 1
ATOM 1524 N N . ASP A 1 182 ? -22.923 12.029 50.515 1.00 48.97 182 ASP A N 1
ATOM 1525 C CA . ASP A 1 182 ? -21.977 12.804 51.341 1.00 48.97 182 ASP A CA 1
ATOM 1526 C C . ASP A 1 182 ? -21.775 12.242 52.755 1.00 48.97 182 ASP A C 1
ATOM 1528 O O . ASP A 1 182 ? -21.157 12.874 53.615 1.00 48.97 182 ASP A O 1
ATOM 1532 N N . ASN A 1 183 ? -22.241 11.019 53.020 1.00 49.59 183 ASN A N 1
ATOM 1533 C CA . ASN A 1 183 ? -22.280 10.495 54.379 1.00 49.59 183 ASN A CA 1
ATOM 1534 C C . ASN A 1 183 ? -20.917 9.938 54.847 1.00 49.59 183 ASN A C 1
ATOM 1536 O O . ASN A 1 183 ? -20.723 8.734 55.027 1.00 49.59 183 ASN A O 1
ATOM 1540 N N . LYS A 1 184 ? -19.960 10.845 55.090 1.00 49.88 184 LYS A N 1
ATOM 1541 C CA . LYS A 1 184 ? -18.701 10.594 55.820 1.00 49.88 184 LYS A CA 1
ATOM 1542 C C . LYS A 1 184 ? -18.929 10.091 57.255 1.00 49.88 184 LYS A C 1
ATOM 1544 O O . LYS A 1 184 ? -18.007 9.533 57.844 1.00 49.88 184 LYS A O 1
ATOM 1549 N N . ASN A 1 185 ? -20.142 10.230 57.793 1.00 48.56 185 ASN A N 1
ATOM 1550 C CA . ASN A 1 185 ? -20.437 10.013 59.211 1.00 48.56 185 ASN A CA 1
ATOM 1551 C C . ASN A 1 185 ? -20.928 8.596 59.566 1.00 48.56 185 ASN A C 1
ATOM 1553 O O . ASN A 1 185 ? -21.126 8.313 60.740 1.00 48.56 185 ASN A O 1
ATOM 1557 N N . ASN A 1 186 ? -21.073 7.688 58.591 1.00 51.09 186 ASN A N 1
ATOM 1558 C CA . ASN A 1 186 ? -21.545 6.308 58.816 1.00 51.09 186 ASN A CA 1
ATOM 1559 C C . ASN A 1 186 ? -20.474 5.222 58.581 1.00 51.09 186 ASN A C 1
ATOM 1561 O O . ASN A 1 186 ? -20.795 4.035 58.500 1.00 51.09 186 ASN A O 1
ATOM 1565 N N . SER A 1 187 ? -19.198 5.603 58.462 1.00 56.38 187 SER A N 1
ATOM 1566 C CA . SER A 1 187 ? -18.092 4.689 58.126 1.00 56.38 187 SER A CA 1
ATOM 1567 C C . SER A 1 187 ? -17.768 3.645 59.205 1.00 56.38 187 SER A C 1
ATOM 1569 O O . SER A 1 187 ? -17.054 2.685 58.918 1.00 56.38 187 SER A O 1
ATOM 1571 N N . THR A 1 188 ? -18.305 3.790 60.418 1.00 66.25 188 THR A N 1
ATOM 1572 C CA . THR A 1 188 ? -18.062 2.888 61.555 1.00 66.25 188 THR A CA 1
ATOM 1573 C C . THR A 1 188 ? -19.059 1.731 61.661 1.00 66.25 188 THR A C 1
ATOM 1575 O O . THR A 1 188 ? -18.751 0.740 62.318 1.00 66.25 188 THR A O 1
ATOM 1578 N N . LEU A 1 189 ? -20.226 1.815 61.007 1.00 73.19 189 LEU A N 1
ATOM 1579 C CA . LEU A 1 189 ? -21.285 0.804 61.109 1.00 73.19 189 LEU A CA 1
ATOM 1580 C C . LEU A 1 189 ? -21.202 -0.246 59.997 1.00 73.19 189 LEU A C 1
ATOM 1582 O O . LEU A 1 189 ? -21.043 0.059 58.804 1.00 73.19 189 LEU A O 1
ATOM 1586 N N . SER A 1 190 ? -21.398 -1.508 60.376 1.00 84.12 190 SER A N 1
ATOM 1587 C CA . SER A 1 190 ? -21.455 -2.619 59.429 1.00 84.12 190 SER A CA 1
ATOM 1588 C C . SER A 1 190 ? -22.657 -2.487 58.480 1.00 84.12 190 SER A C 1
ATOM 1590 O O . SER A 1 190 ? -23.660 -1.834 58.772 1.00 84.12 190 SER A O 1
ATOM 1592 N N . ILE A 1 191 ? -22.596 -3.148 57.317 1.00 83.62 191 ILE A N 1
ATOM 1593 C CA . ILE A 1 191 ? -23.703 -3.154 56.338 1.00 83.62 191 ILE A CA 1
ATOM 1594 C C . ILE A 1 191 ? -25.002 -3.668 56.979 1.00 83.62 191 ILE A C 1
ATOM 1596 O O . ILE A 1 191 ? -26.081 -3.177 56.653 1.00 83.62 191 ILE A O 1
ATOM 1600 N N . ALA A 1 192 ? -24.905 -4.646 57.885 1.00 83.38 192 ALA A N 1
ATOM 1601 C CA . ALA A 1 192 ? -26.054 -5.239 58.561 1.00 83.38 192 ALA A CA 1
ATOM 1602 C C . ALA A 1 192 ? -26.748 -4.247 59.508 1.00 83.38 192 ALA A C 1
ATOM 1604 O O . ALA A 1 192 ? -27.977 -4.210 59.563 1.00 83.38 192 ALA A O 1
ATOM 1605 N N . GLU A 1 193 ? -25.975 -3.422 60.216 1.00 82.25 193 GLU A N 1
ATOM 1606 C CA . GLU A 1 193 ? -26.497 -2.372 61.098 1.00 82.25 193 GLU A CA 1
ATOM 1607 C C . GLU A 1 193 ? -27.098 -1.227 60.286 1.00 82.25 193 GLU A C 1
ATOM 1609 O O . GLU A 1 193 ? -28.245 -0.848 60.521 1.00 82.25 193 GLU A O 1
ATOM 1614 N N . ARG A 1 194 ? -26.390 -0.758 59.248 1.00 83.50 194 ARG A N 1
ATOM 1615 C CA . ARG A 1 194 ? -26.911 0.272 58.333 1.00 83.50 194 ARG A CA 1
ATOM 1616 C C . ARG A 1 194 ? -28.212 -0.161 57.661 1.00 83.50 194 ARG A C 1
ATOM 1618 O O . ARG A 1 194 ? -29.140 0.635 57.588 1.00 83.50 194 ARG A O 1
ATOM 1625 N N . SER A 1 195 ? -28.322 -1.439 57.286 1.00 83.50 195 SER A N 1
ATOM 1626 C CA . SER A 1 195 ? -29.525 -1.988 56.641 1.00 83.50 195 SER A CA 1
ATOM 1627 C C . SER A 1 195 ? -30.765 -2.039 57.551 1.00 83.50 195 SER A C 1
ATOM 1629 O O . SER A 1 195 ? -31.893 -2.144 57.058 1.00 83.50 195 SER A O 1
ATOM 1631 N N . LYS A 1 196 ? -30.578 -2.011 58.882 1.00 83.81 196 LYS A N 1
ATOM 1632 C CA . LYS A 1 196 ? -31.678 -1.899 59.859 1.00 83.81 196 LYS A CA 1
ATOM 1633 C C . LYS A 1 196 ? -32.173 -0.458 59.965 1.00 83.81 196 LYS A C 1
ATOM 1635 O O . LYS A 1 196 ? -33.377 -0.248 60.056 1.00 83.81 196 LYS A O 1
ATOM 1640 N N . ILE A 1 197 ? -31.246 0.499 59.938 1.00 80.81 197 ILE A N 1
ATOM 1641 C CA . ILE A 1 197 ? -31.514 1.931 60.117 1.00 80.81 197 ILE A CA 1
ATOM 1642 C C . ILE A 1 197 ? -32.166 2.525 58.863 1.00 80.81 197 ILE A C 1
ATOM 1644 O O . ILE A 1 197 ? -33.164 3.231 58.961 1.00 80.81 197 ILE A O 1
ATOM 1648 N N . ASP A 1 198 ? -31.646 2.205 57.677 1.00 74.38 198 ASP A N 1
ATOM 1649 C CA . ASP A 1 198 ? -32.120 2.768 56.404 1.00 74.38 198 ASP A CA 1
ATOM 1650 C C . ASP A 1 198 ? -33.347 2.042 55.810 1.00 74.38 198 ASP A C 1
ATOM 1652 O O . ASP A 1 198 ? -33.856 2.426 54.754 1.00 74.38 198 ASP A O 1
ATOM 1656 N N . GLY A 1 199 ? -33.820 0.980 56.473 1.00 79.62 199 GLY A N 1
ATOM 1657 C CA . GLY A 1 199 ? -34.953 0.161 56.039 1.00 79.62 199 GLY A CA 1
ATOM 1658 C C . GLY A 1 199 ? -34.640 -0.854 54.932 1.00 79.62 199 GLY A C 1
ATOM 1659 O O . GLY A 1 199 ? -35.551 -1.561 54.495 1.00 79.62 199 GLY A O 1
ATOM 1660 N N . SER A 1 200 ? -33.381 -1.001 54.508 1.00 84.19 200 SER A N 1
ATOM 1661 C CA . SER A 1 200 ? -32.959 -1.941 53.456 1.00 84.19 200 SER A CA 1
ATOM 1662 C C . SER A 1 200 ? -33.305 -3.400 53.751 1.00 84.19 200 SER A C 1
ATOM 1664 O O . SER A 1 200 ? -33.448 -4.193 52.819 1.00 84.19 200 SER A O 1
ATOM 1666 N N . ASN A 1 201 ? -33.458 -3.777 55.023 1.00 83.56 201 ASN A N 1
ATOM 1667 C CA . ASN A 1 201 ? -33.881 -5.128 55.410 1.00 83.56 201 ASN A CA 1
ATOM 1668 C C . ASN A 1 201 ? -35.297 -5.486 54.932 1.00 83.56 201 ASN A C 1
ATOM 1670 O O . ASN A 1 201 ? -35.610 -6.669 54.821 1.00 83.56 201 ASN A O 1
ATOM 1674 N N . LYS A 1 202 ? -36.135 -4.491 54.612 1.00 86.88 202 LYS A N 1
ATOM 1675 C CA . LYS A 1 202 ? -37.482 -4.703 54.057 1.00 86.88 202 LYS A CA 1
ATOM 1676 C C . LYS A 1 202 ? -37.461 -5.053 52.560 1.00 86.88 202 LYS A C 1
ATOM 1678 O O . LYS A 1 202 ? -38.455 -5.544 52.032 1.00 86.88 202 LYS A O 1
ATOM 1683 N N . ILE A 1 203 ? -36.329 -4.843 51.878 1.00 87.38 203 ILE A N 1
ATOM 1684 C CA . ILE A 1 203 ? -36.149 -5.185 50.462 1.00 87.38 203 ILE A CA 1
ATOM 1685 C C . ILE A 1 203 ? -35.887 -6.689 50.350 1.00 87.38 203 ILE A C 1
ATOM 1687 O O . ILE A 1 203 ? -34.875 -7.206 50.843 1.00 87.38 203 ILE A O 1
ATOM 1691 N N . GLN A 1 204 ? -36.800 -7.396 49.686 1.00 90.62 204 GLN A N 1
ATOM 1692 C CA . GLN A 1 204 ? -36.802 -8.860 49.619 1.00 90.62 204 GLN A CA 1
ATOM 1693 C C . GLN A 1 204 ? -35.867 -9.396 48.531 1.00 90.62 204 GLN A C 1
ATOM 1695 O O . GLN A 1 204 ? -35.408 -10.535 48.620 1.00 90.62 204 GLN A O 1
ATOM 1700 N N . GLU A 1 205 ? -35.528 -8.578 47.534 1.00 90.25 205 GLU A N 1
ATOM 1701 C CA . GLU A 1 205 ? -34.657 -8.959 46.427 1.00 90.25 205 GLU A CA 1
ATOM 1702 C C . GLU A 1 205 ? -33.302 -9.404 46.947 1.00 90.25 205 GLU A C 1
ATOM 1704 O O . GLU A 1 205 ? -32.711 -8.842 47.887 1.00 90.25 205 GLU A O 1
ATOM 1709 N N . LYS A 1 206 ? -32.786 -10.448 46.306 1.00 91.94 206 LYS A N 1
ATOM 1710 C CA . LYS A 1 206 ? -31.475 -10.969 46.644 1.00 91.94 206 LYS A CA 1
ATOM 1711 C C . LYS A 1 206 ? -30.435 -9.919 46.268 1.00 91.94 206 LYS A C 1
ATOM 1713 O O . LYS A 1 206 ? -30.444 -9.350 45.180 1.00 91.94 206 LYS A O 1
ATOM 1718 N N . ARG A 1 207 ? -29.486 -9.684 47.173 1.00 90.62 207 ARG A N 1
ATOM 1719 C CA . ARG A 1 207 ? -28.446 -8.657 47.007 1.00 90.62 207 ARG A CA 1
ATOM 1720 C C . ARG A 1 207 ? -27.652 -8.819 45.706 1.00 90.62 207 ARG A C 1
ATOM 1722 O O . ARG A 1 207 ? -27.287 -7.816 45.099 1.00 90.62 207 ARG A O 1
ATOM 1729 N N . TYR A 1 208 ? -27.406 -10.057 45.270 1.00 90.62 208 TYR A N 1
ATOM 1730 C CA . TYR A 1 208 ? -26.675 -10.313 44.028 1.00 90.62 208 TYR A CA 1
ATOM 1731 C C . TYR A 1 208 ? -27.413 -9.779 42.790 1.00 90.62 208 TYR A C 1
ATOM 1733 O O . TYR A 1 208 ? -26.756 -9.381 41.834 1.00 90.62 208 TYR A O 1
ATOM 1741 N N . GLU A 1 209 ? -28.751 -9.735 42.794 1.00 89.69 209 GLU A N 1
ATOM 1742 C CA . GLU A 1 209 ? -29.539 -9.232 41.659 1.00 89.69 209 GLU A CA 1
ATOM 1743 C C . GLU A 1 209 ? -29.370 -7.722 41.529 1.00 89.69 209 GLU A C 1
ATOM 1745 O O . GLU A 1 209 ? -29.002 -7.230 40.464 1.00 89.69 209 GLU A O 1
ATOM 1750 N N . LEU A 1 210 ? -29.489 -7.000 42.646 1.00 91.25 210 LEU A N 1
ATOM 1751 C CA . LEU A 1 210 ? -29.224 -5.561 42.709 1.00 91.25 210 LEU A CA 1
ATOM 1752 C C . LEU A 1 210 ? -27.783 -5.238 42.286 1.00 91.25 210 LEU A C 1
ATOM 1754 O O . LEU A 1 210 ? -27.545 -4.317 41.505 1.00 91.25 210 LEU A O 1
ATOM 1758 N N . GLN A 1 211 ? -26.810 -6.028 42.747 1.00 91.38 211 GLN A N 1
ATOM 1759 C CA . GLN A 1 211 ? -25.410 -5.850 42.362 1.00 91.38 211 GLN A CA 1
ATOM 1760 C C . GLN A 1 211 ? -25.149 -6.175 40.888 1.00 91.38 211 GLN A C 1
ATOM 1762 O O . GLN A 1 211 ? -24.287 -5.538 40.284 1.00 91.38 211 GLN A O 1
ATOM 1767 N N . LYS A 1 212 ? -25.864 -7.129 40.283 1.00 91.62 212 LYS A N 1
ATOM 1768 C CA . LYS A 1 212 ? -25.728 -7.462 38.856 1.00 91.62 212 LYS A CA 1
ATOM 1769 C C . LYS A 1 212 ? -26.047 -6.246 37.984 1.00 91.62 212 LYS A C 1
ATOM 1771 O O . LYS A 1 212 ? -25.226 -5.877 37.145 1.00 91.62 212 LYS A O 1
ATOM 1776 N N . TYR A 1 213 ? -27.188 -5.596 38.211 1.00 90.00 213 TYR A N 1
ATOM 1777 C CA . TYR A 1 213 ? -27.587 -4.399 37.458 1.00 90.00 213 TYR A CA 1
ATOM 1778 C C . TYR A 1 213 ? -26.748 -3.167 37.827 1.00 90.00 213 TYR A C 1
ATOM 1780 O O . TYR A 1 213 ? -26.319 -2.433 36.937 1.00 90.00 213 TYR A O 1
ATOM 1788 N N . SER A 1 214 ? -26.381 -3.007 39.103 1.00 91.12 214 SER A N 1
ATOM 1789 C CA . SER A 1 214 ? -25.466 -1.941 39.541 1.00 91.12 214 SER A CA 1
ATOM 1790 C C . SER A 1 214 ? -24.093 -2.038 38.870 1.00 91.12 214 SER A C 1
ATOM 1792 O O . SER A 1 214 ? -23.557 -1.033 38.412 1.00 91.1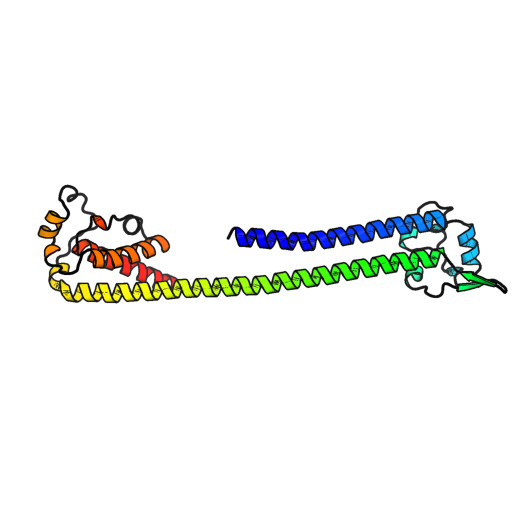2 214 SER A O 1
ATOM 1794 N N . ASN A 1 215 ? -23.520 -3.243 38.762 1.00 92.12 215 ASN A N 1
ATOM 1795 C CA . ASN A 1 215 ? -22.240 -3.445 38.080 1.00 92.12 215 ASN A CA 1
ATOM 1796 C C . ASN A 1 215 ? -22.343 -3.166 36.575 1.00 92.12 215 ASN A C 1
ATOM 1798 O O . ASN A 1 215 ? -21.442 -2.534 36.030 1.00 92.12 215 ASN A O 1
ATOM 1802 N N . LYS A 1 216 ? -23.438 -3.582 35.918 1.00 89.25 216 LYS A N 1
ATOM 1803 C CA . LYS A 1 216 ? -23.700 -3.254 34.504 1.00 89.25 216 LYS A CA 1
ATOM 1804 C C . LYS A 1 216 ? -23.705 -1.732 34.282 1.00 89.25 216 LYS A C 1
ATOM 1806 O O . LYS A 1 216 ? -23.006 -1.244 33.396 1.00 89.25 216 LYS A O 1
ATOM 1811 N N 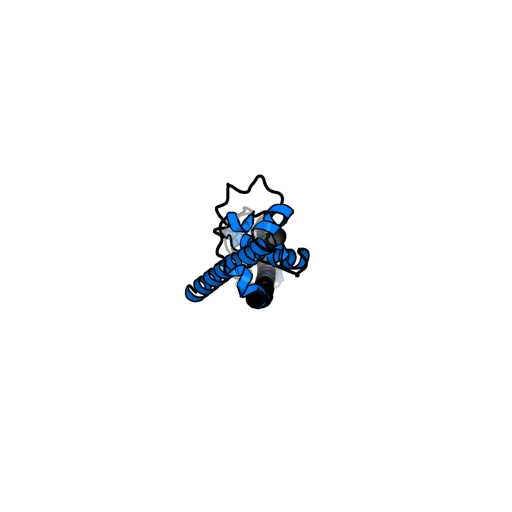. LEU A 1 217 ? -24.429 -0.979 35.117 1.00 90.00 217 LEU A N 1
ATOM 1812 C CA . LEU A 1 217 ? -24.483 0.488 35.041 1.00 90.00 217 LEU A CA 1
ATOM 1813 C C . LEU A 1 217 ? -23.137 1.143 35.370 1.00 90.00 217 LEU A C 1
ATOM 1815 O O . LEU A 1 217 ? -22.747 2.093 34.696 1.00 90.00 217 LEU A O 1
ATOM 1819 N N . ARG A 1 218 ? -22.384 0.606 36.337 1.00 91.19 218 ARG A N 1
ATOM 1820 C CA . ARG A 1 218 ? -21.029 1.081 36.654 1.00 91.19 218 ARG A CA 1
ATOM 1821 C C . ARG A 1 218 ? -20.072 0.917 35.476 1.00 91.19 218 ARG A C 1
ATOM 1823 O O . ARG A 1 218 ? -19.302 1.826 35.186 1.00 91.19 218 ARG A O 1
ATOM 1830 N N . SER A 1 219 ? -20.128 -0.213 34.770 1.00 88.81 219 SER A N 1
ATOM 1831 C CA . SER A 1 219 ? -19.330 -0.425 33.555 1.00 88.81 219 SER A CA 1
ATOM 1832 C C . SER A 1 219 ? -19.644 0.621 32.482 1.00 88.81 219 SER A C 1
ATOM 1834 O O . SER A 1 219 ? -18.720 1.193 31.906 1.00 88.81 219 SER A O 1
ATOM 1836 N N . LEU A 1 220 ? -20.927 0.940 32.277 1.00 87.75 220 LEU A N 1
ATOM 1837 C CA . LEU A 1 220 ? -21.339 2.019 31.374 1.00 87.75 220 LEU A CA 1
ATOM 1838 C C . LEU A 1 220 ? -20.897 3.402 31.879 1.00 87.75 220 LEU A C 1
ATOM 1840 O O . LEU A 1 220 ? -20.515 4.246 31.072 1.00 87.75 220 LEU A O 1
ATOM 1844 N N . ALA A 1 221 ? -20.911 3.641 33.193 1.00 87.88 221 ALA A N 1
ATOM 1845 C CA . ALA A 1 221 ? -20.452 4.891 33.800 1.00 87.88 221 ALA A CA 1
ATOM 1846 C C . ALA A 1 221 ? -18.950 5.138 33.576 1.00 87.88 221 ALA A C 1
ATOM 1848 O O . ALA A 1 221 ? -18.557 6.269 33.280 1.00 87.88 221 ALA A O 1
ATOM 1849 N N . ILE A 1 222 ? -18.131 4.086 33.680 1.00 87.81 222 ILE A N 1
ATOM 1850 C CA . ILE A 1 222 ? -16.691 4.122 33.376 1.00 87.81 222 ILE A CA 1
ATOM 1851 C C . ILE A 1 222 ? -16.479 4.434 31.892 1.00 87.81 222 ILE A C 1
ATOM 1853 O O . ILE A 1 222 ? -15.744 5.357 31.547 1.00 87.81 222 ILE A O 1
ATOM 1857 N N . GLU A 1 223 ? -17.171 3.714 31.008 1.00 85.12 223 GLU A N 1
ATOM 1858 C CA . GLU A 1 223 ? -17.047 3.905 29.560 1.00 85.12 223 GLU A CA 1
ATOM 1859 C C . GLU A 1 223 ? -17.454 5.322 29.121 1.00 85.12 223 GLU A C 1
ATOM 1861 O O . GLU A 1 223 ? -16.773 5.952 28.311 1.00 85.12 223 GLU A O 1
ATOM 1866 N N . ASN A 1 224 ? -18.521 5.865 29.714 1.00 84.81 224 ASN A N 1
ATOM 1867 C CA . ASN A 1 224 ? -19.012 7.217 29.444 1.00 84.81 224 ASN A CA 1
ATOM 1868 C C . ASN A 1 224 ? -18.270 8.311 30.226 1.00 84.81 224 ASN A C 1
ATOM 1870 O O . ASN A 1 224 ? -18.668 9.477 30.140 1.00 84.81 224 ASN A O 1
ATOM 1874 N N . LYS A 1 225 ? -17.212 7.977 30.978 1.00 87.94 225 LYS A N 1
ATOM 1875 C CA . LYS A 1 225 ? -16.410 8.926 31.770 1.00 87.94 225 LYS A CA 1
ATOM 1876 C C . LYS A 1 225 ? -17.274 9.814 32.677 1.00 87.94 225 LYS A C 1
ATOM 1878 O O . LYS A 1 225 ? -17.169 11.041 32.643 1.00 87.94 225 LYS A O 1
ATOM 1883 N N . LEU A 1 226 ? -18.193 9.210 33.431 1.00 87.56 226 LEU A N 1
ATOM 1884 C CA . LEU A 1 226 ? -18.986 9.929 34.439 1.00 87.56 226 LEU A CA 1
ATOM 1885 C C . LEU A 1 226 ? -18.100 10.420 35.602 1.00 87.56 226 LEU A C 1
ATOM 1887 O O . LEU A 1 226 ? -16.943 10.025 35.688 1.00 87.56 226 LEU A O 1
ATOM 1891 N N . PRO A 1 227 ? -18.578 11.271 36.523 1.00 88.06 227 PRO A N 1
ATOM 1892 C CA . PRO A 1 227 ? -17.777 11.657 37.688 1.00 88.06 227 PRO A CA 1
ATOM 1893 C C . PRO A 1 227 ? -17.251 10.438 38.472 1.00 88.06 227 PRO A C 1
ATOM 1895 O O . PRO A 1 227 ? -17.968 9.446 38.614 1.00 88.06 227 PRO A O 1
ATOM 1898 N N . ILE A 1 228 ? -16.024 10.524 39.009 1.00 84.88 228 ILE A N 1
ATOM 1899 C CA . ILE A 1 228 ? -15.299 9.418 39.684 1.00 84.88 228 ILE A CA 1
ATOM 1900 C C . ILE A 1 228 ? -16.164 8.715 40.742 1.00 84.88 228 ILE A C 1
ATOM 1902 O O . ILE A 1 228 ? -16.163 7.488 40.828 1.00 84.88 228 ILE A O 1
ATOM 1906 N N . LYS A 1 229 ? -17.002 9.476 41.461 1.00 86.12 229 LYS A N 1
ATOM 1907 C CA . LYS A 1 229 ? -17.948 8.959 42.464 1.00 86.12 229 LYS A CA 1
ATOM 1908 C C . LYS A 1 229 ? -18.901 7.870 41.953 1.00 86.12 229 LYS A C 1
ATOM 1910 O O . LYS A 1 229 ? -19.371 7.064 42.744 1.00 86.12 229 LYS A O 1
ATOM 1915 N N . PHE A 1 230 ? -19.184 7.819 40.650 1.00 85.75 230 PHE A N 1
ATOM 1916 C CA . PHE A 1 230 ? -20.019 6.777 40.042 1.00 85.75 230 PHE A CA 1
ATOM 1917 C C . PHE A 1 230 ? -19.209 5.619 39.452 1.00 85.75 230 PHE A C 1
ATOM 1919 O O . PHE A 1 230 ? -19.769 4.546 39.231 1.00 85.75 230 PHE A O 1
ATOM 1926 N N . GLN A 1 231 ? -17.916 5.832 39.196 1.00 87.19 231 GLN A N 1
ATOM 1927 C CA . GLN A 1 231 ? -17.014 4.854 38.589 1.00 87.19 231 GLN A CA 1
ATOM 1928 C C . GLN A 1 231 ? -16.363 3.947 39.638 1.00 87.19 231 GLN A C 1
ATOM 1930 O O . GLN A 1 231 ? -16.350 2.727 39.481 1.00 87.19 231 GLN A O 1
ATOM 1935 N N . GLU A 1 232 ? -15.855 4.536 40.721 1.00 87.25 232 GLU A N 1
ATOM 1936 C CA . GLU A 1 232 ? -14.999 3.852 41.704 1.00 87.25 232 GLU A CA 1
ATOM 1937 C C . GLU A 1 232 ? -15.743 3.433 42.978 1.00 87.25 232 GLU A C 1
ATOM 1939 O O . GLU A 1 232 ? -15.151 2.916 43.924 1.00 87.25 232 GLU A O 1
ATOM 1944 N N . ILE A 1 233 ? -17.066 3.604 43.009 1.00 87.56 233 ILE A N 1
ATOM 1945 C CA . ILE A 1 233 ? -17.870 3.233 44.170 1.00 87.56 233 ILE A CA 1
ATOM 1946 C C . ILE A 1 233 ? -17.778 1.726 44.456 1.00 87.56 233 ILE A C 1
ATOM 1948 O O . ILE A 1 233 ? -17.916 0.868 43.568 1.00 87.56 233 ILE A O 1
ATOM 1952 N N . ASN A 1 234 ? -17.570 1.387 45.729 1.00 88.19 234 ASN A N 1
ATOM 1953 C CA . ASN A 1 234 ? -17.561 0.003 46.176 1.00 88.19 234 ASN A CA 1
ATOM 1954 C C . ASN A 1 234 ? -18.993 -0.499 46.412 1.00 88.19 234 ASN A C 1
ATOM 1956 O O . ASN A 1 234 ? -19.516 -0.461 47.525 1.00 88.19 234 ASN A O 1
ATOM 1960 N N . LEU A 1 235 ? -19.602 -1.048 45.358 1.00 89.00 235 LEU A N 1
ATOM 1961 C CA . LEU A 1 235 ? -20.958 -1.615 45.377 1.00 89.00 235 LEU A CA 1
ATOM 1962 C C . LEU A 1 235 ? -21.141 -2.754 46.400 1.00 89.00 235 LEU A C 1
ATOM 1964 O O . LEU A 1 235 ? -22.266 -3.070 46.791 1.00 89.00 235 LEU A O 1
ATOM 1968 N N . ARG A 1 236 ? -20.054 -3.394 46.857 1.00 87.94 236 ARG A N 1
ATOM 1969 C CA . ARG A 1 236 ? -20.134 -4.428 47.901 1.00 87.94 236 ARG A CA 1
ATOM 1970 C C . ARG A 1 236 ? -20.425 -3.846 49.274 1.00 87.94 236 ARG A C 1
ATOM 1972 O O . ARG A 1 236 ? -20.993 -4.565 50.090 1.00 87.94 236 ARG A O 1
ATOM 1979 N N . ASN A 1 237 ? -20.100 -2.576 49.491 1.00 88.44 237 ASN A N 1
ATOM 1980 C CA . ASN A 1 237 ? -20.281 -1.890 50.764 1.00 88.44 237 ASN A CA 1
ATOM 1981 C C . ASN A 1 237 ? -21.595 -1.104 50.845 1.00 88.44 237 ASN A C 1
ATOM 1983 O O . ASN A 1 237 ? -21.866 -0.516 51.888 1.00 88.44 237 ASN A O 1
ATOM 1987 N N . LEU A 1 238 ? -22.415 -1.113 49.790 1.00 88.06 238 LEU A N 1
ATOM 1988 C CA . LEU A 1 238 ? -23.692 -0.398 49.763 1.00 88.06 238 LEU A CA 1
ATOM 1989 C C . LEU A 1 238 ? -24.837 -1.249 50.318 1.00 88.06 238 LEU A C 1
ATOM 1991 O O . LEU A 1 238 ? -24.902 -2.440 50.029 1.00 88.06 238 LEU A O 1
ATOM 1995 N N . THR A 1 239 ? -25.769 -0.702 51.084 1.00 89.88 239 THR A N 1
ATOM 1996 C CA . THR A 1 239 ? -27.008 -1.399 51.468 1.00 89.88 239 THR A CA 1
ATOM 1997 C C . THR A 1 239 ? -27.909 -1.642 50.245 1.00 89.88 239 THR A C 1
ATOM 1999 O O . THR A 1 239 ? -27.614 -1.211 49.128 1.00 89.88 239 THR A O 1
ATOM 2002 N N . LYS A 1 240 ? -28.999 -2.407 50.398 1.00 90.50 240 LYS A N 1
ATOM 2003 C CA . LYS A 1 240 ? -29.900 -2.691 49.263 1.00 90.50 240 LYS A CA 1
ATOM 2004 C C . LYS A 1 240 ? -30.580 -1.416 48.750 1.00 90.50 240 LYS A C 1
ATOM 2006 O O . LYS A 1 240 ? -30.697 -1.257 47.538 1.00 90.50 240 LYS A O 1
ATOM 2011 N N . LYS A 1 241 ? -30.968 -0.506 49.648 1.00 86.94 241 LYS A N 1
ATOM 2012 C CA . LYS A 1 241 ? -31.533 0.804 49.301 1.00 86.94 241 LYS A CA 1
ATOM 2013 C C . LYS A 1 241 ? -30.501 1.685 48.597 1.00 86.94 241 LYS A C 1
ATOM 2015 O O . LYS A 1 241 ? -30.785 2.197 47.518 1.00 86.94 241 LYS A O 1
ATOM 2020 N N . GLU A 1 242 ? -29.281 1.763 49.132 1.00 86.81 242 GLU A N 1
ATOM 2021 C CA . GLU A 1 242 ? -28.175 2.513 48.517 1.00 86.81 242 GLU A CA 1
ATOM 2022 C C . GLU A 1 242 ? -27.841 2.000 47.099 1.00 86.81 242 GLU A C 1
ATOM 2024 O O . GLU A 1 242 ? -27.558 2.793 46.203 1.00 86.81 242 GLU A O 1
ATOM 2029 N N . LEU A 1 243 ? -27.921 0.684 46.857 1.00 89.69 243 LEU A N 1
ATOM 2030 C CA . LEU A 1 243 ? -27.757 0.110 45.515 1.00 89.69 243 LEU A CA 1
ATOM 2031 C C . LEU A 1 243 ? -28.856 0.570 44.546 1.00 89.69 243 LEU A C 1
ATOM 2033 O O . LEU A 1 243 ? -28.547 0.921 43.410 1.00 89.69 243 LEU A O 1
ATOM 2037 N N . ILE A 1 244 ? -30.121 0.584 44.975 1.00 89.00 244 ILE A N 1
ATOM 2038 C CA . ILE A 1 244 ? -31.247 1.038 44.139 1.00 89.00 244 ILE A CA 1
ATOM 2039 C C . ILE A 1 244 ? -31.093 2.520 43.789 1.00 89.00 244 ILE A C 1
ATOM 2041 O O . ILE A 1 244 ? -31.209 2.894 42.621 1.00 89.00 244 ILE A O 1
ATOM 2045 N N . GLU A 1 245 ? -30.740 3.354 44.765 1.00 88.38 245 GLU A N 1
ATOM 2046 C CA . GLU A 1 245 ? -30.480 4.772 44.516 1.00 88.38 245 GLU A CA 1
ATOM 2047 C C . GLU A 1 245 ? -29.283 5.017 43.600 1.00 88.38 245 GLU A C 1
ATOM 2049 O O . GLU A 1 245 ? -29.345 5.880 42.719 1.00 88.38 245 GLU A O 1
ATOM 2054 N N . TYR A 1 246 ? -28.196 4.263 43.783 1.00 90.50 246 TYR A N 1
ATOM 2055 C CA . TYR A 1 246 ? -27.044 4.328 42.892 1.00 90.50 246 TYR A CA 1
ATOM 2056 C C . TYR A 1 246 ? -27.454 4.021 41.449 1.00 90.50 246 TYR A C 1
ATOM 2058 O O . TYR A 1 246 ? -27.089 4.769 40.538 1.00 90.50 246 TYR A O 1
ATOM 2066 N N . MET A 1 247 ? -28.228 2.950 41.243 1.00 91.88 247 MET A N 1
ATOM 2067 C CA . MET A 1 247 ? -28.717 2.558 39.922 1.00 91.88 247 MET A CA 1
ATOM 2068 C C . MET A 1 247 ? -29.562 3.673 39.293 1.00 91.88 247 MET A C 1
ATOM 2070 O O . MET A 1 247 ? -29.282 4.069 38.162 1.00 91.88 247 MET A O 1
ATOM 2074 N N . LYS A 1 248 ? -30.500 4.254 40.051 1.00 89.56 248 LYS A N 1
ATOM 2075 C CA . LYS A 1 248 ? -31.336 5.384 39.617 1.00 89.56 248 LYS A CA 1
ATOM 2076 C C . LYS A 1 248 ? -30.506 6.598 39.193 1.00 89.56 248 LYS A C 1
ATOM 2078 O O . LYS A 1 248 ? -30.619 7.069 38.062 1.00 89.56 248 LYS A O 1
ATOM 2083 N N . LYS A 1 249 ? -29.645 7.102 40.085 1.00 88.88 249 LYS A N 1
ATOM 2084 C CA . LYS A 1 249 ? -28.823 8.303 39.833 1.00 88.88 249 LYS A CA 1
ATOM 2085 C C . LYS A 1 249 ? -27.895 8.096 38.636 1.00 88.88 249 LYS A C 1
ATOM 2087 O O . LYS A 1 249 ? -27.794 8.964 37.773 1.00 88.88 249 LYS A O 1
ATOM 2092 N N . THR A 1 250 ? -27.256 6.931 38.555 1.00 86.94 250 THR A N 1
ATOM 2093 C CA . THR A 1 250 ? -26.347 6.595 37.452 1.00 86.94 250 THR A CA 1
ATOM 2094 C C . THR A 1 250 ? -27.096 6.503 36.128 1.00 86.94 250 THR A C 1
ATOM 2096 O O . THR A 1 250 ? -26.635 7.053 35.131 1.00 86.94 250 THR A O 1
ATOM 2099 N N . GLN A 1 251 ? -28.268 5.865 36.110 1.00 88.94 251 GLN A N 1
ATOM 2100 C CA . GLN A 1 251 ? -29.097 5.779 34.913 1.00 88.94 251 GLN A CA 1
ATOM 2101 C C . GLN A 1 251 ? -29.563 7.153 34.422 1.00 88.94 251 GLN A C 1
ATOM 2103 O O . GLN A 1 251 ? -29.440 7.432 33.231 1.00 88.94 251 GLN A O 1
ATOM 2108 N N . LEU A 1 252 ? -30.062 8.014 35.314 1.00 87.75 252 LEU A N 1
ATOM 2109 C CA . LEU A 1 252 ? -30.517 9.363 34.953 1.00 87.75 252 LEU A CA 1
ATOM 2110 C C . LEU A 1 252 ? -29.403 10.174 34.281 1.00 87.75 252 LEU A C 1
ATOM 2112 O O . LEU A 1 252 ? -29.628 10.809 33.253 1.00 87.75 252 LEU A O 1
ATOM 2116 N N . ILE A 1 253 ? -28.183 10.097 34.818 1.00 86.31 253 ILE A N 1
ATOM 2117 C CA . ILE A 1 253 ? -27.011 10.774 34.245 1.00 86.31 253 ILE A CA 1
ATOM 2118 C C . ILE A 1 253 ? -26.617 10.161 32.892 1.00 86.31 253 ILE A C 1
ATOM 2120 O O . ILE A 1 253 ? -26.242 10.882 31.967 1.00 86.31 253 ILE A O 1
ATOM 2124 N N . LEU A 1 254 ? -26.692 8.833 32.749 1.00 85.62 254 LEU A N 1
ATOM 2125 C CA . LEU A 1 254 ? -26.416 8.165 31.472 1.00 85.62 254 LEU A CA 1
ATOM 2126 C C . LEU A 1 254 ? -27.444 8.548 30.393 1.00 85.62 254 LEU A C 1
ATOM 2128 O O . LEU A 1 254 ? -27.059 8.740 29.239 1.00 85.62 254 LEU A O 1
ATOM 2132 N N . LYS A 1 255 ? -28.722 8.711 30.759 1.00 84.00 255 LYS A N 1
ATOM 2133 C CA . LYS A 1 255 ? -29.789 9.159 29.852 1.00 84.00 255 LYS A CA 1
ATOM 2134 C C . LYS A 1 255 ? -29.619 10.608 29.409 1.00 84.00 255 LYS A C 1
ATOM 2136 O O . LYS A 1 255 ? -29.578 10.860 28.207 1.00 84.00 255 LYS A O 1
ATOM 2141 N N . SER A 1 256 ? -29.430 11.535 30.348 1.00 82.12 256 SER A N 1
ATOM 2142 C CA . SER A 1 256 ? -29.280 12.961 30.020 1.00 82.12 256 SER A CA 1
ATOM 2143 C C . SER A 1 256 ? -28.066 13.222 29.122 1.00 82.12 256 SER A C 1
ATOM 2145 O O . SER A 1 256 ? -28.107 14.046 28.210 1.00 82.12 256 SER A O 1
ATOM 2147 N N . LYS A 1 257 ? -26.984 12.456 29.302 1.00 76.25 257 LYS A N 1
ATOM 2148 C CA . LYS A 1 257 ? -25.810 12.527 28.426 1.00 76.25 257 LYS A CA 1
ATOM 2149 C C . LYS A 1 257 ? -26.093 11.991 27.017 1.00 76.25 257 LYS A C 1
ATOM 2151 O O . LYS A 1 257 ? -25.577 12.549 26.048 1.00 76.25 257 LYS A O 1
ATOM 2156 N N . LYS A 1 258 ? -26.919 10.947 26.881 1.00 70.56 258 LYS A N 1
ATOM 2157 C CA . LYS A 1 258 ? -27.336 10.392 25.581 1.00 70.56 258 LYS A CA 1
ATOM 2158 C C . LYS A 1 258 ? -28.167 11.406 24.786 1.00 70.56 258 LYS A C 1
ATOM 2160 O O . LYS A 1 258 ? -27.863 11.633 23.620 1.00 70.56 258 LYS A O 1
ATOM 2165 N N . GLU A 1 259 ? -29.135 12.061 25.423 1.00 67.62 259 GLU A N 1
ATOM 2166 C CA . GLU A 1 259 ? -29.994 13.084 24.798 1.00 67.62 259 GLU A CA 1
ATOM 2167 C C . GLU A 1 259 ? -29.186 14.300 24.315 1.00 67.62 259 GLU A C 1
ATOM 2169 O O . GLU A 1 259 ? -29.333 14.735 23.173 1.00 67.62 259 GLU A O 1
ATOM 2174 N N . ASN A 1 260 ? -28.221 14.763 25.115 1.00 62.53 260 ASN A N 1
ATOM 2175 C CA . ASN A 1 260 ? -27.322 15.855 24.723 1.00 62.53 260 ASN A CA 1
ATOM 2176 C C . ASN A 1 260 ? -26.379 15.491 23.559 1.00 62.53 260 ASN A C 1
ATOM 2178 O O . ASN A 1 260 ? -25.960 16.364 22.800 1.00 62.53 260 ASN A O 1
ATOM 2182 N N . THR A 1 261 ? -26.039 14.209 23.393 1.00 58.28 261 THR A N 1
ATOM 2183 C CA . THR A 1 261 ? -25.173 13.730 22.296 1.00 58.28 261 THR A CA 1
ATOM 2184 C C . THR A 1 261 ? -25.948 13.532 20.985 1.00 58.28 261 THR A C 1
ATOM 2186 O O . THR A 1 261 ? -25.353 13.554 19.911 1.00 58.28 261 THR A O 1
ATOM 2189 N N . ILE A 1 262 ? -27.269 13.336 21.060 1.00 56.12 262 ILE A N 1
ATOM 2190 C CA . ILE A 1 262 ? -28.155 13.219 19.892 1.00 56.12 262 ILE A CA 1
ATOM 2191 C C . ILE A 1 262 ? -28.527 14.609 19.356 1.00 56.12 262 ILE A C 1
ATOM 2193 O O . ILE A 1 262 ? -28.519 14.797 18.149 1.00 56.12 262 ILE A O 1
ATOM 2197 N N . ASN A 1 263 ? -28.751 15.595 20.231 1.00 48.16 263 ASN A N 1
ATOM 2198 C CA . ASN A 1 263 ? -29.109 16.968 19.840 1.00 48.16 263 ASN A CA 1
ATOM 2199 C C . ASN A 1 263 ? -27.916 17.845 19.397 1.00 48.16 263 ASN A C 1
ATOM 2201 O O . ASN A 1 263 ? -28.113 18.997 19.024 1.00 48.16 263 ASN A O 1
ATOM 2205 N N . SER A 1 264 ? -26.681 17.337 19.480 1.00 44.41 264 SER A N 1
ATOM 2206 C CA . SER A 1 264 ? -25.446 18.043 19.083 1.00 44.41 264 SER A CA 1
ATOM 2207 C C . SER A 1 264 ? -24.794 17.490 17.808 1.00 44.41 264 SER A C 1
ATOM 2209 O O . SER A 1 264 ? -23.695 17.918 17.447 1.00 44.41 264 SER A O 1
ATOM 2211 N N . LYS A 1 265 ? -25.456 16.542 17.137 1.00 41.16 265 LYS A N 1
ATOM 2212 C CA . LYS A 1 265 ? -25.105 16.035 15.806 1.00 41.16 265 LYS A CA 1
ATOM 2213 C C . LYS A 1 265 ? -26.119 16.520 14.785 1.00 41.16 265 LYS A C 1
ATOM 2215 O O . LYS A 1 265 ? -25.683 16.735 13.636 1.00 41.16 265 LYS A O 1
#

Foldseek 3Di:
DVVVVVVVVVLVVVLVVLVVVLVVLVVVLVVLLLVLLQVQLAVVLVVVQCLFPVQVVQADNQSNPHSDDDPCSVQFGRGVVLQVCPPQWGDRPNDIDGNVSSVSSNVSVVSSVVSNVVSVVVSVVSVVVVVVVVVVVVVVVVVVVVVVVVVLVVLLVVLVVVLVVQCVVCVVLLPPDDPPLPCPPCPPDQLVRVCVVSVLVVPPDDLVVLVVSLVSLLVVCVVVVHPVSLNVDDSVRARSSRSSVSSVVSSVVSVVVVVVVVVVD

Secondary structure (DSSP, 8-state):
-HHHHHHHHHHHHHHHHHHHHHHHHHHHHHHHHHHHHHHH-SHHHHHHHHTSTTTGGG--GGG-STT---GGGGT-TTGGGGGT----EEEETTEEEE-HHHHHHHHHHHHHHHHHHHHHHHHHHHHHHHHHHHHHHHHHHHHHHHHHHHHHHHHHHHHHHHHHHHHHHTHHHH-S---TTS-GGGTTS-HHHHHHHSSGGG--S-HHHHHHHHHHHHHHHHHTT--HHHHS--GGGS-HHHHHHHHHHHHHHHHHHHHHHHTT-

Radius of gyration: 42.29 Å; chains: 1; bounding box: 78×29×116 Å

Sequence (265 aa):
MKKIKKFKEFKFINICLWLLIMIFIIVIGFIFKIINQSIYGTNEWKNIISSFDNLNNKVIDSWFNNSKITWSMFIGPIGSSSFIQFQLVYKVGDSYGFIIPIFWDLLINWLIIAGVLFCLIIIIIEIFKINKLEKFLDQKEKILLSNVDNKKIILLEEAEEYIQKMENKYKEYLSNELEILDNKNNSTLSIAERSKIDGSNKIQEKRYELQKYSNKLRSLAIENKLPIKFQEINLRNLTKKELIEYMKKTQLILKSKKENTINSK

Organism: NCBI:txid219745